Protein AF-A0AAW5RWH5-F1 (afdb_monomer_lite)

Radius of gyration: 24.74 Å; chains: 1; bounding box: 59×47×68 Å

pLDDT: mean 89.63, std 10.06, range [48.06, 98.69]

Structure (mmCIF, N/CA/C/O backbone):
data_AF-A0AAW5RWH5-F1
#
_entry.id   AF-A0AAW5RWH5-F1
#
loop_
_atom_site.group_PDB
_atom_site.id
_atom_site.type_symbol
_atom_site.label_atom_id
_atom_site.label_alt_id
_atom_site.label_comp_id
_atom_site.label_asym_id
_atom_site.label_entity_id
_atom_site.label_seq_id
_atom_site.pdbx_PDB_ins_code
_atom_site.Cartn_x
_atom_site.Cartn_y
_atom_site.Cartn_z
_atom_site.occupancy
_atom_site.B_iso_or_equiv
_atom_site.auth_seq_id
_atom_site.auth_comp_id
_atom_site.auth_asym_id
_atom_site.auth_atom_id
_atom_site.pdbx_PDB_model_num
ATOM 1 N N . MET A 1 1 ? 1.159 -19.286 23.595 1.00 77.69 1 MET A N 1
ATOM 2 C CA . MET A 1 1 ? 1.591 -18.209 24.521 1.00 77.69 1 MET A CA 1
ATOM 3 C C . MET A 1 1 ? 0.416 -17.348 24.993 1.00 77.69 1 MET A C 1
ATOM 5 O O . MET A 1 1 ? 0.246 -17.215 26.199 1.00 77.69 1 MET A O 1
ATOM 9 N N . ALA A 1 2 ? -0.423 -16.814 24.092 1.00 84.62 2 ALA A N 1
ATOM 10 C CA . ALA A 1 2 ? -1.582 -15.985 24.461 1.00 84.62 2 ALA A CA 1
ATOM 11 C C . ALA A 1 2 ? -2.604 -16.700 25.373 1.00 84.62 2 ALA A C 1
ATOM 13 O O . ALA A 1 2 ? -3.015 -16.131 26.377 1.00 84.62 2 ALA A O 1
ATOM 14 N N . GLU A 1 3 ? -2.936 -17.969 25.114 1.00 88.44 3 GLU A N 1
ATOM 15 C CA . GLU A 1 3 ? -3.856 -18.744 25.971 1.00 88.44 3 GLU A CA 1
ATOM 16 C C . GLU A 1 3 ? -3.362 -18.855 27.427 1.00 88.44 3 GLU A C 1
ATOM 18 O O . GLU A 1 3 ? -4.114 -18.626 28.371 1.00 88.44 3 GLU A O 1
ATOM 23 N N . GLN A 1 4 ? -2.072 -19.145 27.626 1.00 90.19 4 GLN A N 1
ATOM 24 C CA . GLN A 1 4 ? -1.473 -19.227 28.964 1.00 90.19 4 GLN A CA 1
ATOM 25 C C . GLN A 1 4 ? -1.490 -17.871 29.681 1.00 90.19 4 GLN A C 1
ATOM 27 O O . GLN A 1 4 ? -1.741 -17.812 30.885 1.00 90.19 4 GLN A O 1
ATOM 32 N N . LEU A 1 5 ? -1.250 -16.778 28.947 1.00 91.69 5 LEU A N 1
ATOM 33 C CA . LEU A 1 5 ? -1.375 -15.419 29.474 1.00 91.69 5 LEU A CA 1
ATOM 34 C C . LEU A 1 5 ? -2.810 -15.141 29.945 1.00 91.69 5 LEU A C 1
ATOM 36 O O . LEU A 1 5 ? -2.995 -14.608 31.039 1.00 91.69 5 LEU A O 1
ATOM 40 N N . LEU A 1 6 ? -3.809 -15.530 29.149 1.00 91.56 6 LEU A N 1
ATOM 41 C CA . LEU A 1 6 ? -5.224 -15.351 29.473 1.00 91.56 6 LEU A CA 1
ATOM 42 C C . LEU A 1 6 ? -5.631 -16.130 30.719 1.00 91.56 6 LEU A C 1
ATOM 44 O O . LEU A 1 6 ? -6.196 -15.538 31.632 1.00 91.56 6 LEU A O 1
ATOM 48 N N . LEU A 1 7 ? -5.275 -17.412 30.808 1.00 91.38 7 LEU A N 1
ATOM 49 C CA . LEU A 1 7 ? -5.567 -18.238 31.984 1.00 91.38 7 LEU A CA 1
ATOM 50 C C . LEU A 1 7 ? -4.894 -17.708 33.258 1.00 91.38 7 LEU A C 1
ATOM 52 O O . LEU A 1 7 ? -5.426 -17.878 34.352 1.00 91.38 7 LEU A O 1
ATOM 56 N N . ARG A 1 8 ? -3.738 -17.044 33.129 1.00 91.88 8 ARG A N 1
ATOM 57 C CA . ARG A 1 8 ? -3.046 -16.415 34.259 1.00 91.88 8 ARG A CA 1
ATOM 58 C C . ARG A 1 8 ? -3.693 -15.095 34.691 1.00 91.88 8 ARG A C 1
ATOM 60 O O . ARG A 1 8 ? -3.749 -14.834 35.888 1.00 91.88 8 ARG A O 1
ATOM 67 N N . ARG A 1 9 ? -4.123 -14.244 33.749 1.00 91.56 9 ARG A N 1
ATOM 68 C CA . ARG A 1 9 ? -4.693 -12.912 34.052 1.00 91.56 9 ARG A CA 1
ATOM 69 C C . ARG A 1 9 ? -6.194 -12.965 34.367 1.00 91.56 9 ARG A C 1
ATOM 71 O O . ARG A 1 9 ? -6.659 -12.154 35.158 1.00 91.56 9 ARG A O 1
ATOM 78 N N . PHE A 1 10 ? -6.921 -13.928 33.798 1.00 90.31 10 PHE A N 1
ATOM 79 C CA . PHE A 1 10 ? -8.363 -14.131 33.975 1.00 90.31 10 PHE A CA 1
ATOM 80 C C . PHE A 1 10 ? -8.660 -15.590 34.368 1.00 90.31 10 PHE A C 1
ATOM 82 O O . PHE A 1 10 ? -9.118 -16.371 33.534 1.00 90.31 10 PHE A O 1
ATOM 89 N N . PRO A 1 11 ? -8.417 -15.990 35.632 1.00 87.75 11 PRO A N 1
ATOM 90 C CA . PRO A 1 11 ? -8.556 -17.386 36.061 1.00 87.75 11 PRO A CA 1
ATOM 91 C C . PRO A 1 11 ? -9.960 -17.971 35.844 1.00 87.75 11 PRO A C 1
ATOM 93 O O . PRO A 1 11 ? -10.096 -19.161 35.567 1.00 87.75 11 PRO A O 1
ATOM 96 N N . ASN A 1 12 ? -10.995 -17.125 35.906 1.00 88.81 12 ASN A N 1
ATOM 97 C CA . ASN A 1 12 ? -12.398 -17.536 35.797 1.00 88.81 12 ASN A CA 1
ATOM 98 C C . ASN A 1 12 ? -12.906 -17.606 34.343 1.00 88.81 12 ASN A C 1
ATOM 100 O O . ASN A 1 12 ? -14.040 -18.014 34.121 1.00 88.81 12 ASN A O 1
ATOM 104 N N . ILE A 1 13 ? -12.093 -17.243 33.339 1.00 88.69 13 ILE A N 1
ATOM 105 C CA . ILE A 1 13 ? -12.544 -17.185 31.935 1.00 88.69 13 ILE A CA 1
ATOM 106 C C . ILE A 1 13 ? -12.810 -18.574 31.334 1.00 88.69 13 ILE A C 1
ATOM 108 O O . ILE A 1 13 ? -13.548 -18.701 30.362 1.00 88.69 13 ILE A O 1
ATOM 112 N N . GLY A 1 14 ? -12.215 -19.624 31.907 1.00 89.50 14 GLY A N 1
ATOM 113 C CA . GLY A 1 14 ? -12.299 -20.992 31.403 1.00 89.50 14 GLY A CA 1
ATOM 114 C C . GLY A 1 14 ? -11.409 -21.254 30.178 1.00 89.50 14 GLY A C 1
ATOM 115 O O . GLY A 1 14 ? -11.131 -20.378 29.359 1.00 89.50 14 GLY A O 1
ATOM 116 N N . ARG A 1 15 ? -10.950 -22.506 30.026 1.00 89.81 15 ARG A N 1
ATOM 117 C CA . ARG A 1 15 ? -10.017 -22.897 28.946 1.00 89.81 15 ARG A CA 1
ATOM 118 C C . ARG A 1 15 ? -10.601 -22.735 27.546 1.00 89.81 15 ARG A C 1
ATOM 120 O O . ARG A 1 15 ? -9.894 -22.301 26.647 1.00 89.81 15 ARG A O 1
ATOM 127 N N . SER A 1 16 ? -11.878 -23.067 27.362 1.00 89.06 16 SER A N 1
ATOM 128 C CA . SER A 1 16 ? -12.525 -22.980 26.048 1.00 89.06 16 SER A CA 1
ATOM 129 C C . SER A 1 16 ? -12.552 -21.539 25.524 1.00 89.06 16 SER A C 1
ATOM 131 O O . SER A 1 16 ? -12.146 -21.302 24.389 1.00 89.06 16 SER A O 1
ATOM 133 N N . ASN A 1 17 ? -12.909 -20.570 26.372 1.00 90.75 17 ASN A N 1
ATOM 134 C CA . ASN A 1 17 ? -12.876 -19.153 26.008 1.00 90.75 17 ASN A CA 1
ATOM 135 C C . ASN A 1 17 ? -11.445 -18.647 25.810 1.00 90.75 17 ASN A C 1
ATOM 137 O O . ASN A 1 17 ? -11.181 -17.960 24.829 1.00 90.75 17 ASN A O 1
ATOM 141 N N . ALA A 1 18 ? -10.509 -19.006 26.700 1.00 90.38 18 ALA A N 1
ATOM 142 C CA . ALA A 1 18 ? -9.108 -18.603 26.562 1.00 90.38 18 ALA A CA 1
ATOM 143 C C . ALA A 1 18 ? -8.511 -19.063 25.223 1.00 90.38 18 ALA A C 1
ATOM 145 O O . ALA A 1 18 ? -7.826 -18.291 24.552 1.00 90.38 18 ALA A O 1
ATOM 146 N N . ARG A 1 19 ? -8.813 -20.298 24.810 1.00 90.12 19 ARG A N 1
ATOM 147 C CA . ARG A 1 19 ? -8.398 -20.841 23.518 1.00 90.12 19 ARG A CA 1
ATOM 148 C C . ARG A 1 19 ? -9.059 -20.104 22.355 1.00 90.12 19 ARG A C 1
ATOM 150 O O . ARG A 1 19 ? -8.347 -19.636 21.475 1.00 90.12 19 ARG A O 1
ATOM 157 N N . ARG A 1 20 ? -10.385 -19.922 22.388 1.00 91.31 20 ARG A N 1
ATOM 158 C CA . ARG A 1 20 ? -11.121 -19.221 21.322 1.00 91.31 20 ARG A CA 1
ATOM 159 C C . ARG A 1 20 ? -10.630 -17.784 21.121 1.00 91.31 20 ARG A C 1
ATOM 161 O O . ARG A 1 20 ? -10.468 -17.349 19.985 1.00 91.31 20 ARG A O 1
ATOM 168 N N . ILE A 1 21 ? -10.350 -17.066 22.212 1.00 89.62 21 ILE A N 1
ATOM 169 C CA . ILE A 1 21 ? -9.775 -15.714 22.171 1.00 89.62 21 ILE A CA 1
ATOM 170 C C . ILE A 1 21 ? -8.360 -15.741 21.587 1.00 89.62 21 ILE A C 1
ATOM 172 O O . ILE A 1 21 ? -8.032 -14.895 20.762 1.00 89.62 21 ILE A O 1
ATOM 176 N N . ALA A 1 22 ? -7.512 -16.681 22.015 1.00 89.38 22 ALA A N 1
ATOM 177 C CA . ALA A 1 22 ? -6.137 -16.776 21.529 1.00 89.38 22 ALA A CA 1
ATOM 178 C C . ALA A 1 22 ? -6.065 -17.115 20.030 1.00 89.38 22 ALA A C 1
ATOM 180 O O . ALA A 1 22 ? -5.199 -16.575 19.343 1.00 89.38 22 ALA A O 1
ATOM 181 N N . GLU A 1 23 ? -6.971 -17.973 19.549 1.00 88.56 23 GLU A N 1
ATOM 182 C CA . GLU A 1 23 ? -7.155 -18.300 18.130 1.00 88.56 23 GLU A CA 1
ATOM 183 C C . GLU A 1 23 ? -7.612 -17.065 17.342 1.00 88.56 23 GLU A C 1
ATOM 185 O O . GLU A 1 23 ? -6.972 -16.704 16.362 1.00 88.56 23 GLU A O 1
ATOM 190 N N . PHE A 1 24 ? -8.646 -16.354 17.811 1.00 86.88 24 PHE A N 1
ATOM 191 C CA . PHE A 1 24 ? -9.117 -15.118 17.169 1.00 86.88 24 PHE A CA 1
ATOM 192 C C . PHE A 1 24 ? -8.041 -14.024 17.116 1.00 86.88 24 PHE A C 1
ATOM 194 O O . PHE A 1 24 ? -7.900 -13.307 16.129 1.00 86.88 24 PHE A O 1
ATOM 201 N N . ALA A 1 25 ? -7.285 -13.867 18.201 1.00 85.31 25 ALA A N 1
ATOM 202 C CA . ALA A 1 25 ? -6.247 -12.855 18.303 1.00 85.31 25 ALA A CA 1
ATOM 203 C C . ALA A 1 25 ? -4.981 -13.204 17.505 1.00 85.31 25 ALA A C 1
ATOM 205 O O . ALA A 1 25 ? -4.065 -12.382 17.488 1.00 85.31 25 ALA A O 1
ATOM 206 N N . ASP A 1 26 ? -4.898 -14.411 16.934 1.00 83.50 26 ASP A N 1
ATOM 207 C CA . ASP A 1 26 ? -3.713 -14.969 16.275 1.00 83.50 26 ASP A CA 1
ATOM 208 C C . ASP A 1 26 ? -2.430 -14.743 17.098 1.00 83.50 26 ASP A C 1
ATOM 210 O O . ASP A 1 26 ? -1.420 -14.187 16.667 1.00 83.50 26 ASP A O 1
ATOM 214 N N . GLY A 1 27 ? -2.517 -15.049 18.397 1.00 76.31 27 GLY A N 1
ATOM 215 C CA . GLY A 1 27 ? -1.414 -14.851 19.340 1.00 76.31 27 GLY A CA 1
ATOM 216 C C . GLY A 1 27 ? -1.149 -13.400 19.777 1.00 76.31 27 GLY A C 1
ATOM 217 O O . GLY A 1 27 ? -0.286 -13.181 20.633 1.00 76.31 27 GLY A O 1
ATOM 218 N N . ASN A 1 28 ? -1.896 -12.405 19.287 1.00 85.62 28 ASN A N 1
ATOM 219 C CA . ASN A 1 28 ? -1.742 -11.013 19.701 1.00 85.62 28 ASN A CA 1
ATOM 220 C C . ASN A 1 28 ? -2.218 -10.792 21.145 1.00 85.62 28 ASN A C 1
ATOM 222 O O . ASN A 1 28 ? -3.414 -10.812 21.454 1.00 85.62 28 ASN A O 1
ATOM 226 N N . ALA A 1 29 ? -1.270 -10.506 22.039 1.00 86.75 29 ALA A N 1
ATOM 227 C CA . ALA A 1 29 ? -1.563 -10.297 23.452 1.00 86.75 29 ALA A CA 1
ATOM 228 C C . ALA A 1 29 ? -2.521 -9.118 23.701 1.00 86.75 29 ALA A C 1
ATOM 230 O O . ALA A 1 29 ? -3.393 -9.236 24.551 1.00 86.75 29 ALA A O 1
ATOM 231 N N . ARG A 1 30 ? -2.421 -8.001 22.963 1.00 83.44 30 ARG A N 1
ATOM 232 C CA . ARG A 1 30 ? -3.303 -6.838 23.193 1.00 83.44 30 ARG A CA 1
ATOM 233 C C . ARG A 1 30 ? -4.755 -7.152 22.851 1.00 83.44 30 ARG A C 1
ATOM 235 O O . ARG A 1 30 ? -5.629 -6.852 23.656 1.00 83.44 30 ARG A O 1
ATOM 242 N N . VAL A 1 31 ? -4.998 -7.800 21.710 1.00 85.56 31 VAL A N 1
ATOM 243 C CA . VAL A 1 31 ? -6.353 -8.224 21.303 1.00 85.56 31 VAL A CA 1
ATOM 244 C C . VAL A 1 31 ? -6.909 -9.239 22.286 1.00 85.56 31 VAL A C 1
ATOM 246 O O . VAL A 1 31 ? -8.038 -9.095 22.748 1.00 85.56 31 VAL A O 1
ATOM 249 N N . SER A 1 32 ? -6.081 -10.219 22.660 1.00 88.50 32 SER A N 1
ATOM 250 C CA . SER A 1 32 ? -6.463 -11.254 23.618 1.00 88.50 32 SER A CA 1
ATOM 251 C C . SER A 1 32 ? -6.944 -10.638 24.933 1.00 88.50 32 SER A C 1
ATOM 253 O O . SER A 1 32 ? -8.023 -10.961 25.423 1.00 88.50 32 SER A O 1
ATOM 255 N N . LEU A 1 33 ? -6.158 -9.712 25.486 1.00 87.38 33 LEU A N 1
ATOM 256 C CA . LEU A 1 33 ? -6.476 -9.023 26.732 1.00 87.38 33 LEU A CA 1
ATOM 257 C C . LEU A 1 33 ? -7.716 -8.129 26.600 1.00 87.38 33 LEU A C 1
ATOM 259 O O . LEU A 1 33 ? -8.555 -8.140 27.495 1.00 87.38 33 LEU A O 1
ATOM 263 N N . ALA A 1 34 ? -7.861 -7.406 25.485 1.00 85.50 34 ALA A N 1
ATOM 264 C CA . ALA A 1 34 ? -9.019 -6.552 25.243 1.00 85.50 34 ALA A CA 1
ATOM 265 C C . ALA A 1 34 ? -10.331 -7.356 25.231 1.00 85.50 34 ALA A C 1
ATOM 267 O O . ALA A 1 34 ? -11.299 -6.961 25.878 1.00 85.50 34 ALA A O 1
ATOM 268 N N . ILE A 1 35 ? -10.376 -8.506 24.556 1.00 87.69 35 ILE A N 1
ATOM 269 C CA . ILE A 1 35 ? -11.587 -9.342 24.551 1.00 87.69 35 ILE A CA 1
ATOM 270 C C . ILE A 1 35 ? -11.828 -9.944 25.935 1.00 87.69 35 ILE A C 1
ATOM 272 O O . ILE A 1 35 ? -12.943 -9.873 26.447 1.00 87.69 35 ILE A O 1
ATOM 276 N N . ALA A 1 36 ? -10.784 -10.478 26.571 1.00 87.88 36 ALA A N 1
ATOM 277 C CA . ALA A 1 36 ? -10.895 -11.156 27.859 1.00 87.88 36 ALA A CA 1
ATOM 278 C C . ALA A 1 36 ? -11.449 -10.269 28.989 1.00 87.88 36 ALA A C 1
ATOM 280 O O . ALA A 1 36 ? -12.252 -10.742 29.786 1.00 87.88 36 ALA A O 1
ATOM 281 N N . GLU A 1 37 ? -11.094 -8.979 29.034 1.00 86.38 37 GLU A N 1
ATOM 282 C CA . GLU A 1 37 ? -11.604 -8.024 30.042 1.00 86.38 37 GLU A CA 1
ATOM 283 C C . GLU A 1 37 ? -13.124 -7.799 29.972 1.00 86.38 37 GLU A C 1
ATOM 285 O O . GLU A 1 37 ? -13.734 -7.277 30.912 1.00 86.38 37 GLU A O 1
ATOM 290 N N . ARG A 1 38 ? -13.745 -8.192 28.859 1.00 83.25 38 ARG A N 1
ATOM 291 C CA . ARG A 1 38 ? -15.169 -7.996 28.586 1.00 83.25 38 ARG A CA 1
ATOM 292 C C . ARG A 1 38 ? -15.981 -9.285 28.656 1.00 83.25 38 ARG A C 1
ATOM 294 O O . ARG A 1 38 ? -17.183 -9.220 28.435 1.00 83.25 38 ARG A O 1
ATOM 301 N N . VAL A 1 39 ? -15.351 -10.420 28.953 1.00 84.88 39 VAL A N 1
ATOM 302 C CA . VAL A 1 39 ? -16.059 -11.691 29.142 1.00 84.88 39 VAL A CA 1
ATOM 303 C C . VAL A 1 39 ? -16.714 -11.700 30.510 1.00 84.88 39 VAL A C 1
ATOM 305 O O . VAL A 1 39 ? -16.055 -11.417 31.515 1.00 84.88 39 VAL A O 1
ATOM 308 N N . GLU A 1 40 ? -18.006 -12.006 30.552 1.00 80.94 40 GLU A N 1
ATOM 309 C CA . GLU A 1 40 ? -18.724 -12.153 31.815 1.00 80.94 40 GLU A CA 1
ATOM 310 C C . GLU A 1 40 ? -18.457 -13.515 32.462 1.00 80.94 40 GLU A C 1
ATOM 312 O O . GLU A 1 40 ? -18.123 -14.506 31.808 1.00 80.94 40 GLU A O 1
ATOM 317 N N . GLU A 1 41 ? -18.589 -13.576 33.785 1.00 77.31 41 GLU A N 1
ATOM 318 C CA . GLU A 1 41 ? -18.430 -14.835 34.503 1.00 77.31 41 GLU A CA 1
ATOM 319 C C . GLU A 1 41 ? -19.540 -15.814 34.092 1.00 77.31 41 GLU A C 1
ATOM 321 O O . GLU A 1 41 ? -20.725 -15.511 34.198 1.00 77.31 41 GLU A O 1
ATOM 326 N N . GLY A 1 42 ? -19.150 -16.989 33.589 1.00 74.88 42 GLY A N 1
ATOM 327 C CA . GLY A 1 42 ? -20.081 -17.995 33.064 1.00 74.88 42 GLY A CA 1
ATOM 328 C C . GLY A 1 42 ? -20.481 -17.808 31.596 1.00 74.88 42 GLY A C 1
ATOM 329 O O . GLY A 1 42 ? -21.164 -18.669 31.041 1.00 74.88 42 GLY A O 1
ATOM 330 N N . GLU A 1 43 ? -20.029 -16.743 30.936 1.00 83.38 43 GLU A N 1
ATOM 331 C CA . GLU A 1 43 ? -20.287 -16.519 29.517 1.00 83.38 43 GLU A CA 1
ATOM 332 C C . GLU A 1 43 ? -19.466 -17.464 28.628 1.00 83.38 43 GLU A C 1
ATOM 334 O O . GLU A 1 43 ? -18.268 -17.663 28.838 1.00 83.38 43 GLU A O 1
ATOM 339 N N . SER A 1 44 ? -20.091 -18.033 27.593 1.00 86.06 44 SER A N 1
ATOM 340 C CA . SER A 1 44 ? -19.403 -18.870 26.605 1.00 86.06 44 SER A CA 1
ATOM 341 C C . SER A 1 44 ? -19.142 -18.098 25.315 1.00 86.06 44 SER A C 1
ATOM 343 O O . SER A 1 44 ? -20.072 -17.665 24.640 1.00 86.06 44 SER A O 1
ATOM 345 N N . LEU A 1 45 ? -17.870 -17.975 24.937 1.00 85.69 45 LEU A N 1
ATOM 346 C CA . LEU A 1 45 ? -17.440 -17.398 23.662 1.00 85.69 45 LEU A CA 1
ATOM 347 C C . LEU A 1 45 ? -17.198 -18.450 22.576 1.00 85.69 45 LEU A C 1
ATOM 349 O O . LEU A 1 45 ? -16.955 -18.097 21.425 1.00 85.69 45 LEU A O 1
ATOM 353 N N . ALA A 1 46 ? -17.233 -19.738 22.925 1.00 81.19 46 ALA A N 1
ATOM 354 C CA . ALA A 1 46 ? -16.817 -20.827 22.043 1.00 81.19 46 ALA A CA 1
ATOM 355 C C . ALA A 1 46 ? -17.605 -20.884 20.721 1.00 81.19 46 ALA A C 1
ATOM 357 O O . ALA A 1 46 ? -17.071 -21.340 19.715 1.00 81.19 46 ALA A O 1
ATOM 358 N N . GLN A 1 47 ? -18.856 -20.413 20.727 1.00 83.62 47 GLN A N 1
ATOM 359 C CA . GLN A 1 47 ? -19.742 -20.406 19.560 1.00 83.62 47 GLN A CA 1
ATOM 360 C C . GLN A 1 47 ? -19.786 -19.064 18.818 1.00 83.62 47 GLN A C 1
ATOM 362 O O . GLN A 1 47 ? -20.429 -18.974 17.774 1.00 83.62 47 GLN A O 1
ATOM 367 N N . LEU A 1 48 ? -19.127 -18.020 19.330 1.00 86.06 48 LEU A N 1
ATOM 368 C CA . LEU A 1 48 ? -19.119 -16.724 18.660 1.00 86.06 48 LEU A CA 1
ATOM 369 C C . LEU A 1 48 ? -18.258 -16.778 17.400 1.00 86.06 48 LEU A C 1
ATOM 371 O O . LEU A 1 48 ? -17.161 -17.344 17.394 1.00 86.06 48 LEU A O 1
ATOM 375 N N . SER A 1 49 ? -18.746 -16.141 16.341 1.00 87.94 49 SER A N 1
ATOM 376 C CA . SER A 1 49 ? -17.978 -15.879 15.124 1.00 87.94 49 SER A CA 1
ATOM 377 C C . SER A 1 49 ? -16.875 -14.840 15.362 1.00 87.94 49 SER A C 1
ATOM 379 O O . SER A 1 49 ? -16.923 -14.060 16.315 1.00 87.94 49 SER A O 1
ATOM 381 N N . ASP A 1 50 ? -15.897 -14.774 14.457 1.00 86.56 50 ASP A N 1
ATOM 382 C CA . ASP A 1 50 ? -14.847 -13.741 14.487 1.00 86.56 50 ASP A CA 1
ATOM 383 C C . ASP A 1 50 ? -15.405 -12.322 14.291 1.00 86.56 50 ASP A C 1
ATOM 385 O O . ASP A 1 50 ? -14.764 -11.334 14.645 1.00 86.56 50 ASP A O 1
ATOM 389 N N . VAL A 1 51 ? -16.603 -12.187 13.718 1.00 87.19 51 VAL A N 1
ATOM 390 C CA . VAL A 1 51 ? -17.306 -10.901 13.641 1.00 87.19 51 VAL A CA 1
ATOM 391 C C . VAL A 1 51 ? -17.821 -10.508 15.019 1.00 87.19 51 VAL A C 1
ATOM 393 O O . VAL A 1 51 ? -17.470 -9.444 15.511 1.00 87.19 51 VAL A O 1
ATOM 396 N N . GLN A 1 52 ? -18.530 -11.410 15.694 1.00 86.62 52 GLN A N 1
ATOM 397 C CA . GLN A 1 52 ? -19.054 -11.152 17.037 1.00 86.62 52 GLN A CA 1
ATOM 398 C C . GLN A 1 52 ? -17.936 -10.910 18.064 1.00 86.62 52 GLN A C 1
ATOM 400 O O . GLN A 1 52 ? -18.041 -10.019 18.900 1.00 86.62 52 GLN A O 1
ATOM 405 N N . LEU A 1 53 ? -16.828 -11.658 17.989 1.00 86.94 53 LEU A N 1
ATOM 406 C CA . LEU A 1 53 ? -15.659 -11.427 18.850 1.00 86.94 53 LEU A CA 1
ATOM 407 C C . LEU A 1 53 ? -14.973 -10.086 18.577 1.00 86.94 53 LEU A C 1
ATOM 409 O O . LEU A 1 53 ? -14.406 -9.487 19.491 1.00 86.94 53 LEU A O 1
ATOM 413 N N . PHE A 1 54 ? -15.014 -9.614 17.334 1.00 89.06 54 PHE A N 1
ATOM 414 C CA . PHE A 1 54 ? -14.499 -8.302 16.979 1.00 89.06 54 PHE A CA 1
ATOM 415 C C . PHE A 1 54 ? -15.404 -7.184 17.503 1.00 89.06 54 PHE A C 1
ATOM 417 O O . PHE A 1 54 ? -14.902 -6.235 18.100 1.00 89.06 54 PHE A O 1
ATOM 424 N N . ASP A 1 55 ? -16.721 -7.314 17.359 1.00 88.12 55 ASP A N 1
ATOM 425 C CA . ASP A 1 55 ? -17.693 -6.300 17.792 1.00 88.12 55 ASP A CA 1
ATOM 426 C C . ASP A 1 55 ? -17.649 -6.070 19.312 1.00 88.12 55 ASP A C 1
ATOM 428 O O . ASP A 1 55 ? -17.668 -4.925 19.780 1.00 88.12 55 ASP A O 1
ATOM 432 N N . ARG A 1 56 ? -17.388 -7.134 20.081 1.00 86.12 56 ARG A N 1
ATOM 433 C CA . ARG A 1 56 ? -17.113 -7.078 21.528 1.00 86.12 56 ARG A CA 1
ATOM 434 C C . ARG A 1 56 ? -16.043 -6.066 21.919 1.00 86.12 56 ARG A C 1
ATOM 436 O O . ARG A 1 56 ? -16.071 -5.532 23.025 1.00 86.12 56 ARG A O 1
ATOM 443 N N . LEU A 1 57 ? -15.075 -5.776 21.050 1.00 87.81 57 LEU A N 1
ATOM 444 C CA . LEU A 1 57 ? -14.040 -4.782 21.335 1.00 87.81 57 LEU A CA 1
ATOM 445 C C . LEU A 1 57 ? -14.625 -3.381 21.564 1.00 87.81 57 LEU A C 1
ATOM 447 O O . LEU A 1 57 ? -14.025 -2.591 22.308 1.00 87.81 57 LEU A O 1
ATOM 451 N N . PHE A 1 58 ? -15.796 -3.094 20.995 1.00 88.62 58 PHE A N 1
ATOM 452 C CA . PHE A 1 58 ? -16.451 -1.785 20.982 1.00 88.62 58 PHE A CA 1
ATOM 453 C C . PHE A 1 58 ? -17.715 -1.742 21.845 1.00 88.62 58 PHE A C 1
ATOM 455 O O . PHE A 1 58 ? -18.018 -0.698 22.415 1.00 88.62 58 PHE A O 1
ATOM 462 N N . GLU A 1 59 ? -18.350 -2.883 22.089 1.00 82.62 59 GLU A N 1
ATOM 463 C CA . GLU A 1 59 ? -19.532 -2.983 22.949 1.00 82.62 59 GLU A CA 1
ATOM 464 C C . GLU A 1 59 ? -19.253 -2.578 24.414 1.00 82.62 59 GLU A C 1
ATOM 466 O O . GLU A 1 59 ? -18.119 -2.625 24.914 1.00 82.62 59 GLU A O 1
ATOM 471 N N . GLN A 1 60 ? -20.299 -2.118 25.106 1.00 70.06 60 GLN A N 1
ATOM 472 C CA . GLN A 1 60 ? -20.329 -1.926 26.559 1.00 70.06 60 GLN A CA 1
ATOM 473 C C . GLN A 1 60 ? -21.271 -2.950 27.192 1.00 70.06 60 GLN A C 1
ATOM 475 O O . GLN A 1 60 ? -22.231 -3.380 26.568 1.00 70.06 60 GLN A O 1
ATOM 480 N N . ARG A 1 61 ? -21.036 -3.268 28.470 1.00 59.78 61 ARG A N 1
ATOM 481 C CA . ARG A 1 61 ? -21.811 -4.266 29.221 1.00 59.78 61 ARG A CA 1
ATOM 482 C C . ARG A 1 61 ? -23.329 -4.007 29.273 1.00 59.78 61 ARG A C 1
ATOM 484 O O . ARG A 1 61 ? -24.048 -4.983 29.366 1.00 59.78 61 ARG A O 1
ATOM 491 N N . ASN A 1 62 ? -23.820 -2.752 29.268 1.00 52.25 62 ASN A N 1
ATOM 492 C CA . ASN A 1 62 ? -25.251 -2.445 29.521 1.00 52.25 62 ASN A CA 1
ATOM 493 C C . ASN A 1 62 ? -25.779 -1.066 29.024 1.00 52.25 62 ASN A C 1
ATOM 495 O O . ASN A 1 62 ? -26.831 -0.628 29.481 1.00 52.25 62 ASN A O 1
ATOM 499 N N . ASN A 1 63 ? -25.084 -0.339 28.139 1.00 52.56 63 ASN A N 1
ATOM 500 C CA . ASN A 1 63 ? -25.477 1.030 27.734 1.00 52.56 63 ASN A CA 1
ATOM 501 C C . ASN A 1 63 ? -25.792 1.136 26.232 1.00 52.56 63 ASN A C 1
ATOM 503 O O . ASN A 1 63 ? -25.254 0.336 25.467 1.00 52.56 63 ASN A O 1
ATOM 507 N N . PRO A 1 64 ? -26.620 2.116 25.804 1.00 53.56 64 PRO A N 1
ATOM 508 C CA . PRO A 1 64 ? -26.902 2.347 24.390 1.00 53.56 64 PRO A CA 1
ATOM 509 C C . PRO A 1 64 ? -25.610 2.606 23.610 1.00 53.56 64 PRO A C 1
ATOM 511 O O . PRO A 1 64 ? -24.663 3.185 24.149 1.00 53.56 64 PRO A O 1
ATOM 514 N N . ASP A 1 65 ? -25.605 2.158 22.354 1.00 63.53 65 ASP A N 1
ATOM 515 C CA . ASP A 1 65 ? -24.480 2.272 21.430 1.00 63.53 65 ASP A CA 1
ATOM 516 C C . ASP A 1 65 ? -23.991 3.727 21.358 1.00 63.53 65 ASP A C 1
ATOM 518 O O . ASP A 1 65 ? -24.729 4.639 20.980 1.00 63.53 65 ASP A O 1
ATOM 522 N N . ASP A 1 66 ? -22.755 3.961 21.800 1.00 72.94 66 ASP A N 1
ATOM 523 C CA . ASP A 1 66 ? -22.118 5.278 21.807 1.00 72.94 66 ASP A CA 1
ATOM 524 C C . ASP A 1 66 ? -21.381 5.576 20.491 1.00 72.94 66 ASP A C 1
ATOM 526 O O . ASP A 1 66 ? -20.661 6.581 20.400 1.00 72.94 66 ASP A O 1
ATOM 530 N N . GLY A 1 67 ? -21.555 4.711 19.484 1.00 89.50 67 GLY A N 1
ATOM 531 C CA . GLY A 1 67 ? -20.910 4.811 18.183 1.00 89.50 67 GLY A CA 1
ATOM 532 C C . GLY A 1 67 ? -19.410 4.534 18.251 1.00 89.50 67 GLY A C 1
ATOM 533 O O . GLY A 1 67 ? -18.671 4.953 17.362 1.00 89.50 67 GLY A O 1
ATOM 534 N N . LEU A 1 68 ? -18.912 3.876 19.311 1.00 92.69 68 LEU A N 1
ATOM 535 C CA . LEU A 1 68 ? -17.471 3.690 19.523 1.00 92.69 68 LEU A CA 1
ATOM 536 C C . LEU A 1 68 ? -16.808 2.913 18.384 1.00 92.69 68 LEU A C 1
ATOM 538 O O . LEU A 1 68 ? -15.647 3.180 18.071 1.00 92.69 68 LEU A O 1
ATOM 542 N N . ARG A 1 69 ? -17.529 1.967 17.772 1.00 93.69 69 ARG A N 1
ATOM 543 C CA . ARG A 1 69 ? -17.043 1.233 16.602 1.00 93.69 69 ARG A CA 1
ATOM 544 C C . ARG A 1 69 ? -16.848 2.172 15.416 1.00 93.69 69 ARG A C 1
ATOM 546 O O . ARG A 1 69 ? -15.732 2.261 14.921 1.00 93.69 69 ARG A O 1
ATOM 553 N N . GLU A 1 70 ? -17.880 2.912 15.020 1.00 94.50 70 GLU A N 1
ATOM 554 C CA . GLU A 1 70 ? -17.798 3.861 13.902 1.00 94.50 70 GLU A CA 1
ATOM 555 C C . GLU A 1 70 ? -16.722 4.929 14.157 1.00 94.50 70 GLU A C 1
ATOM 557 O O . GLU A 1 70 ? -15.907 5.237 13.294 1.00 94.50 70 GLU A O 1
ATOM 562 N N . GLN A 1 71 ? -16.622 5.443 15.385 1.00 96.00 71 GLN A N 1
ATOM 563 C CA . GLN A 1 71 ? -15.547 6.363 15.769 1.00 96.00 71 GLN A CA 1
ATOM 564 C C . GLN A 1 71 ? -14.164 5.708 15.617 1.00 96.00 71 GLN A C 1
ATOM 566 O O . GLN A 1 71 ? -13.226 6.352 15.150 1.00 96.00 71 GLN A O 1
ATOM 571 N N . ALA A 1 72 ? -14.013 4.431 15.982 1.00 96.50 72 ALA A N 1
ATOM 572 C CA . ALA A 1 72 ? -12.771 3.688 15.785 1.00 96.50 72 ALA A CA 1
ATOM 573 C C . ALA A 1 72 ? -12.457 3.454 14.296 1.00 96.50 72 ALA A C 1
ATOM 575 O O . ALA A 1 72 ? -11.284 3.494 13.922 1.00 96.50 72 ALA A O 1
ATOM 576 N N . GLU A 1 73 ? -13.473 3.243 13.458 1.00 97.38 73 GLU A N 1
ATOM 577 C CA . GLU A 1 73 ? -13.368 3.153 11.995 1.00 97.38 73 GLU A CA 1
ATOM 578 C C . GLU A 1 73 ? -12.802 4.456 11.414 1.00 97.38 73 GLU A C 1
ATOM 580 O O . GLU A 1 73 ? -11.758 4.427 10.756 1.00 97.38 73 GLU A O 1
ATOM 585 N N . ILE A 1 74 ? -13.370 5.610 11.781 1.00 97.56 74 ILE A N 1
ATOM 586 C CA . ILE A 1 74 ? -12.872 6.934 11.368 1.00 97.56 74 ILE A CA 1
ATOM 587 C C . ILE A 1 74 ? -11.428 7.171 11.823 1.00 97.56 74 ILE A C 1
ATOM 589 O O . ILE A 1 74 ? -10.575 7.561 11.026 1.00 97.56 74 ILE A O 1
ATOM 593 N N . LEU A 1 75 ? -11.116 6.894 13.093 1.00 97.88 75 LEU A N 1
ATOM 594 C CA . LEU A 1 75 ? -9.758 7.040 13.631 1.00 97.88 75 LEU A CA 1
ATOM 595 C C . LEU A 1 75 ? -8.747 6.086 12.967 1.00 97.88 75 LEU A C 1
ATOM 597 O O . LEU A 1 75 ? -7.542 6.347 13.002 1.00 97.88 75 LEU A O 1
ATOM 601 N N . SER A 1 76 ? -9.219 4.983 12.377 1.00 98.19 76 SER A N 1
ATOM 602 C CA . SER A 1 76 ? -8.384 3.979 11.710 1.00 98.19 76 SER A CA 1
ATOM 603 C C . SER A 1 76 ? -8.106 4.284 10.243 1.00 98.19 76 SER A C 1
ATOM 605 O O . SER A 1 76 ? -7.159 3.708 9.707 1.00 98.19 76 SER A O 1
ATOM 607 N N . LEU A 1 77 ? -8.838 5.218 9.615 1.00 98.31 77 LEU A N 1
ATOM 608 C CA . LEU A 1 77 ? -8.560 5.683 8.245 1.00 98.31 77 LEU A CA 1
ATOM 609 C C . LEU A 1 77 ? -7.100 6.110 8.069 1.00 98.31 77 LEU A C 1
ATOM 611 O O . LEU A 1 77 ? -6.540 5.975 6.990 1.00 98.31 77 LEU A O 1
ATOM 615 N N . VAL A 1 78 ? -6.456 6.581 9.135 1.00 98.31 78 VAL A N 1
ATOM 616 C CA . VAL A 1 78 ? -5.052 6.988 9.136 1.00 98.31 78 VAL A CA 1
ATOM 617 C C . VAL A 1 78 ? -4.183 6.033 9.953 1.00 98.31 78 VAL A C 1
ATOM 619 O O . VAL A 1 78 ? -4.633 5.341 10.871 1.00 98.31 78 VAL A O 1
ATOM 622 N N . TYR A 1 79 ? -2.895 5.965 9.621 1.00 97.88 79 TYR A N 1
ATOM 623 C CA . TYR A 1 79 ? -1.941 5.128 10.349 1.00 97.88 79 TYR A CA 1
ATOM 624 C C . TYR A 1 79 ? -1.734 5.613 11.796 1.00 97.88 79 TYR A C 1
ATOM 626 O O . TYR A 1 79 ? -1.660 4.825 12.738 1.00 97.88 79 TYR A O 1
ATOM 634 N N . SER A 1 80 ? -1.663 6.929 11.977 1.00 97.19 80 SER A N 1
ATOM 635 C CA . SER A 1 80 ? -1.603 7.620 13.266 1.00 97.19 80 SER A CA 1
ATOM 636 C C . SER A 1 80 ? -2.155 9.045 13.176 1.00 97.19 80 SER A C 1
ATOM 638 O O . SER A 1 80 ? -2.174 9.636 12.097 1.00 97.19 80 SER A O 1
ATOM 640 N N . PHE A 1 81 ? -2.540 9.616 14.314 1.00 96.19 81 PHE A N 1
ATOM 641 C CA . PHE A 1 81 ? -3.061 10.980 14.412 1.00 96.19 81 PHE A CA 1
ATOM 642 C C . PHE A 1 81 ? -2.619 11.691 15.703 1.00 96.19 81 PHE A C 1
ATOM 644 O O . PHE A 1 81 ? -2.229 11.038 16.676 1.00 96.19 81 PHE A O 1
ATOM 651 N N . SER A 1 82 ? -2.644 13.024 15.715 1.00 94.62 82 SER A N 1
ATOM 652 C CA . SER A 1 82 ? -2.406 13.881 16.884 1.00 94.62 82 SER A CA 1
ATOM 653 C C . SER A 1 82 ? -3.710 14.121 17.638 1.00 94.62 82 SER A C 1
ATOM 655 O O . SER A 1 82 ? -4.756 14.341 17.033 1.00 94.62 82 SER A O 1
ATOM 657 N N . VAL A 1 83 ? -3.644 14.122 18.971 1.00 92.69 83 VAL A N 1
ATOM 658 C CA . VAL A 1 83 ? -4.722 14.662 19.825 1.00 92.69 83 VAL A CA 1
ATOM 659 C C . VAL A 1 83 ? -4.362 16.019 20.433 1.00 92.69 83 VAL A C 1
ATOM 661 O O . VAL A 1 83 ? -5.054 16.491 21.331 1.00 92.69 83 VAL A O 1
ATOM 664 N N . SER A 1 84 ? -3.243 16.615 20.008 1.00 85.31 84 SER A N 1
ATOM 665 C CA . SER A 1 84 ? -2.833 17.951 20.438 1.00 85.31 84 SER A CA 1
ATOM 666 C C . SER A 1 84 ? -3.501 19.016 19.576 1.00 85.31 84 SER A C 1
ATOM 668 O O . SER A 1 84 ? -3.565 18.883 18.359 1.00 85.31 84 SER A O 1
ATOM 670 N N . THR A 1 85 ? -3.928 20.106 20.207 1.00 73.88 85 THR A N 1
ATOM 671 C CA . THR A 1 85 ? -4.393 21.329 19.534 1.00 73.88 85 THR A CA 1
ATOM 672 C C . THR A 1 85 ? -3.273 22.358 19.347 1.00 73.88 85 THR A C 1
ATOM 674 O O . THR A 1 85 ? -3.517 23.429 18.808 1.00 73.88 85 THR A O 1
ATOM 677 N N . ALA A 1 86 ? -2.067 22.079 19.858 1.00 59.16 86 ALA A N 1
ATOM 678 C CA . ALA A 1 86 ? -0.993 23.061 20.034 1.00 59.16 86 ALA A CA 1
ATOM 679 C C . ALA A 1 86 ? 0.139 22.972 18.992 1.00 59.16 86 ALA A C 1
ATOM 681 O O . ALA A 1 86 ? 1.146 23.659 19.137 1.00 59.16 86 ALA A O 1
ATOM 682 N N . GLU A 1 87 ? 0.023 22.102 17.987 1.00 58.62 87 GLU A N 1
ATOM 683 C CA . GLU A 1 87 ? 1.040 21.960 16.936 1.00 58.62 87 GLU A CA 1
ATOM 684 C C . GLU A 1 87 ? 0.782 22.921 15.768 1.00 58.62 87 GLU A C 1
ATOM 686 O O . GLU A 1 87 ? -0.359 23.292 15.497 1.00 58.62 87 GLU A O 1
ATOM 691 N N . GLU A 1 88 ? 1.842 23.316 15.056 1.00 57.97 88 GLU A N 1
ATOM 692 C CA . GLU A 1 88 ? 1.721 24.038 13.786 1.00 57.97 88 GLU A CA 1
ATOM 693 C C . GLU A 1 88 ? 0.995 23.152 12.759 1.00 57.97 88 GLU A C 1
ATOM 695 O O . GLU A 1 88 ? 1.560 22.200 12.221 1.00 57.97 88 GLU A O 1
ATOM 700 N N . GLY A 1 89 ? -0.281 23.444 12.503 1.00 66.56 89 GLY A N 1
ATOM 701 C CA . GLY A 1 89 ? -1.114 22.686 11.572 1.00 66.56 89 GLY A CA 1
ATOM 702 C C . GLY A 1 89 ? -2.596 22.724 11.938 1.00 66.56 89 GLY A C 1
ATOM 703 O O . GLY A 1 89 ? -3.001 23.364 12.906 1.00 66.56 89 GLY A O 1
ATOM 704 N N . GLN A 1 90 ? -3.424 22.044 11.142 1.00 80.44 90 GLN A N 1
ATOM 705 C CA . GLN A 1 90 ? -4.824 21.815 11.504 1.00 80.44 90 GLN A CA 1
ATOM 706 C C . GLN A 1 90 ? -4.919 20.730 12.579 1.00 80.44 90 GLN A C 1
ATOM 708 O O . GLN A 1 90 ? -4.186 19.742 12.537 1.00 80.44 90 GLN A O 1
ATOM 713 N N . ASN A 1 91 ? -5.862 20.884 13.508 1.00 90.12 91 ASN A N 1
ATOM 714 C CA . ASN A 1 91 ? -6.192 19.845 14.474 1.00 90.12 91 ASN A CA 1
ATOM 715 C C . ASN A 1 91 ? -6.673 18.587 13.732 1.00 90.12 91 ASN A C 1
ATOM 717 O O . ASN A 1 91 ? -7.711 18.593 13.073 1.00 90.12 91 ASN A O 1
ATOM 721 N N . GLU A 1 92 ? -5.920 17.494 13.836 1.00 94.31 92 GLU A N 1
ATOM 722 C CA . GLU A 1 92 ? -6.200 16.276 13.071 1.00 94.31 92 GLU A CA 1
ATOM 723 C C . GLU A 1 92 ? -7.528 15.616 13.464 1.00 94.31 92 GLU A C 1
ATOM 725 O O . GLU A 1 92 ? -8.164 14.997 12.614 1.00 94.31 92 GLU A O 1
ATOM 730 N N . LEU A 1 93 ? -8.001 15.799 14.703 1.00 94.88 93 LEU A N 1
ATOM 731 C CA . LEU A 1 93 ? -9.335 15.341 15.096 1.00 94.88 93 LEU A CA 1
ATOM 732 C C . LEU A 1 93 ? -10.447 16.177 14.459 1.00 94.88 93 LEU A C 1
ATOM 734 O O . LEU A 1 93 ? -11.489 15.617 14.152 1.00 94.88 93 LEU A O 1
ATOM 738 N N . GLU A 1 94 ? -10.236 17.473 14.220 1.00 93.81 94 GLU A N 1
ATOM 739 C CA . GLU A 1 94 ? -11.191 18.317 13.477 1.00 93.81 94 GLU A CA 1
ATOM 740 C C . GLU A 1 94 ? -11.199 17.977 11.981 1.00 93.81 94 GLU A C 1
ATOM 742 O O . GLU A 1 94 ? -12.230 18.055 11.315 1.00 93.81 94 GLU A O 1
ATOM 747 N N . VAL A 1 95 ? -10.059 17.544 11.435 1.00 94.88 95 VAL A N 1
ATOM 748 C CA . VAL A 1 95 ? -10.018 17.025 10.064 1.00 94.88 95 VAL A CA 1
ATOM 749 C C . VAL A 1 95 ? -10.810 15.719 9.962 1.00 94.88 95 VAL A C 1
ATOM 751 O O . VAL A 1 95 ? -11.625 15.581 9.052 1.00 94.88 95 VAL A O 1
ATOM 754 N N . LEU A 1 96 ? -10.615 14.780 10.893 1.00 95.38 96 LEU A N 1
ATOM 755 C CA . LEU A 1 96 ? -11.346 13.506 10.920 1.00 95.38 96 LEU A CA 1
ATOM 756 C C . LEU A 1 96 ? -12.841 13.684 11.234 1.00 95.38 96 LEU A C 1
ATOM 758 O O . LEU A 1 96 ? -13.665 12.982 10.653 1.00 95.38 96 LEU A O 1
ATOM 762 N N . ASP A 1 97 ? -13.190 14.653 12.082 1.00 92.94 97 ASP A N 1
ATOM 763 C CA . ASP A 1 97 ? -14.568 15.090 12.343 1.00 92.94 97 ASP A CA 1
ATOM 764 C C . ASP A 1 97 ? -15.290 15.387 11.025 1.00 92.94 97 ASP A C 1
ATOM 766 O O . ASP A 1 97 ? -16.307 14.768 10.748 1.00 92.94 97 ASP A O 1
ATOM 770 N N . SER A 1 98 ? -14.679 16.167 10.123 1.00 91.12 98 SER A N 1
ATOM 771 C CA . SER A 1 98 ? -15.286 16.537 8.829 1.00 91.12 98 SER A CA 1
ATOM 772 C C . SER A 1 98 ? -15.602 15.370 7.872 1.00 91.12 98 SER A C 1
ATOM 774 O O . SER A 1 98 ? -16.312 15.550 6.878 1.00 91.12 98 SER A O 1
ATOM 776 N N . ILE A 1 99 ? -15.066 14.176 8.139 1.00 89.06 99 ILE A N 1
ATOM 777 C CA . ILE A 1 99 ? -15.367 12.948 7.387 1.00 89.06 99 ILE A CA 1
ATOM 778 C C . ILE A 1 99 ? -16.635 12.274 7.924 1.00 89.06 99 ILE A C 1
ATOM 780 O O . ILE A 1 99 ? -17.326 11.570 7.194 1.00 89.06 99 ILE A O 1
ATOM 784 N N . SER A 1 100 ? -16.949 12.496 9.195 1.00 81.62 100 SER A N 1
ATOM 785 C CA . SER A 1 100 ? -17.952 11.751 9.941 1.00 81.62 100 SER A CA 1
ATOM 786 C C . SER A 1 100 ? -19.044 12.658 10.512 1.00 81.62 100 SER A C 1
ATOM 788 O O . SER A 1 100 ? -18.978 13.878 10.433 1.00 81.62 100 SER A O 1
ATOM 790 N N . GLY A 1 101 ? -20.070 12.058 11.115 1.00 83.25 101 GLY A N 1
ATOM 791 C CA . GLY A 1 101 ? -21.032 12.795 11.941 1.00 83.25 101 GLY A CA 1
ATOM 792 C C . GLY A 1 101 ? -20.538 13.066 13.370 1.00 83.25 101 GLY A C 1
ATOM 793 O O . GLY A 1 101 ? -21.307 13.572 14.187 1.00 83.25 101 GLY A O 1
ATOM 794 N N . TYR A 1 102 ? -19.299 12.687 13.708 1.00 93.00 102 TYR A N 1
ATOM 795 C CA . TYR A 1 102 ? -18.760 12.757 15.065 1.00 93.00 102 TYR A CA 1
ATOM 796 C C . TYR A 1 102 ? -17.839 13.956 15.250 1.00 93.00 102 TYR A C 1
ATOM 798 O O . TYR A 1 102 ? -16.779 14.041 14.638 1.00 93.00 102 TYR A O 1
ATOM 806 N N . SER A 1 103 ? -18.188 14.807 16.214 1.00 94.25 103 SER A N 1
ATOM 807 C CA . SER A 1 103 ? -17.363 15.956 16.583 1.00 94.25 103 SER A CA 1
ATOM 808 C C . SER A 1 103 ? -15.957 15.549 17.046 1.00 94.25 103 SER A C 1
ATOM 810 O O . SER A 1 103 ? -15.773 14.498 17.671 1.00 94.25 103 SER A O 1
ATOM 812 N N . ALA A 1 104 ? -14.972 16.436 16.886 1.00 93.94 104 ALA A N 1
ATOM 813 C CA . ALA A 1 104 ? -13.610 16.235 17.396 1.00 93.94 104 ALA A CA 1
ATOM 814 C C . ALA A 1 104 ? -13.581 15.861 18.897 1.00 93.94 104 ALA A C 1
ATOM 816 O O . ALA A 1 104 ? -12.792 15.022 19.335 1.00 93.94 104 ALA A O 1
ATOM 817 N N . ASN A 1 105 ? -14.503 16.419 19.692 1.00 93.56 105 ASN A N 1
ATOM 818 C CA . ASN A 1 105 ? -14.674 16.080 21.107 1.00 93.56 105 ASN A CA 1
ATOM 819 C C . ASN A 1 105 ? -15.166 14.641 21.326 1.00 93.56 105 ASN A C 1
ATOM 821 O O . ASN A 1 105 ? -14.735 13.987 22.279 1.00 93.56 105 ASN A O 1
ATOM 825 N N . GLN A 1 106 ? -16.070 14.139 20.480 1.00 94.75 106 GLN A N 1
ATOM 826 C CA . GLN A 1 106 ? -16.497 12.737 20.518 1.00 94.75 106 GLN A CA 1
ATOM 827 C C . GLN A 1 106 ? -15.337 11.819 20.133 1.00 94.75 106 GLN A C 1
ATOM 829 O O . GLN A 1 106 ? -15.050 10.886 20.881 1.00 94.75 106 GLN A O 1
ATOM 834 N N . LEU A 1 107 ? -14.594 12.137 19.068 1.00 95.69 107 LEU A N 1
ATOM 835 C CA . LEU A 1 107 ? -13.418 11.367 18.648 1.00 95.69 107 LEU A CA 1
ATOM 836 C C . LEU A 1 107 ? -12.306 11.354 19.713 1.00 95.69 107 LEU A C 1
ATOM 838 O O . LEU A 1 107 ? -11.674 10.320 19.948 1.00 95.69 107 LEU A O 1
ATOM 842 N N . PHE A 1 108 ? -12.099 12.456 20.438 1.00 95.25 108 PHE A N 1
ATOM 843 C CA . PHE A 1 108 ? -11.163 12.500 21.566 1.00 95.25 108 PHE A CA 1
ATOM 844 C C . PHE A 1 108 ? -11.592 11.574 22.719 1.00 95.25 108 PHE A C 1
ATOM 846 O O . PHE A 1 108 ? -10.774 10.831 23.280 1.00 95.25 108 PHE A O 1
ATOM 853 N N . ARG A 1 109 ? -12.889 11.572 23.068 1.00 94.44 109 ARG A N 1
ATOM 854 C CA . ARG A 1 109 ? -13.443 10.658 24.085 1.00 94.44 109 ARG A CA 1
ATOM 855 C C . ARG A 1 109 ? -13.341 9.202 23.633 1.00 94.44 109 ARG A C 1
ATOM 857 O O . ARG A 1 109 ? -12.942 8.357 24.432 1.00 94.44 109 ARG A O 1
ATOM 864 N N . ALA A 1 110 ? -13.641 8.926 22.364 1.00 94.88 110 ALA A N 1
ATOM 865 C CA . ALA A 1 110 ? -13.490 7.613 21.744 1.00 94.88 110 ALA A CA 1
ATOM 866 C C . ALA A 1 110 ? -12.048 7.119 21.865 1.00 94.88 110 ALA A C 1
ATOM 868 O O . ALA A 1 110 ? -11.796 6.028 22.363 1.00 94.88 110 ALA A O 1
ATOM 869 N N . THR A 1 111 ? -11.086 7.976 21.520 1.00 95.00 111 THR A N 1
ATOM 870 C CA . THR A 1 111 ? -9.653 7.685 21.626 1.00 95.00 111 THR A CA 1
ATOM 871 C C . THR A 1 111 ? -9.247 7.318 23.055 1.00 95.00 111 THR A C 1
ATOM 873 O O . THR A 1 111 ? -8.475 6.379 23.250 1.00 95.00 111 THR A O 1
ATOM 876 N N . SER A 1 112 ? -9.776 8.023 24.061 1.00 93.69 112 SER A N 1
ATOM 877 C CA . SER A 1 112 ? -9.525 7.706 25.476 1.00 93.69 112 SER A CA 1
ATOM 878 C C . SER A 1 112 ? -10.093 6.333 25.851 1.00 93.69 112 SER A C 1
ATOM 880 O O . SER A 1 112 ? -9.353 5.484 26.340 1.00 93.69 112 SER A O 1
ATOM 882 N N . LYS A 1 113 ? -11.358 6.060 25.500 1.00 92.44 113 LYS A N 1
ATOM 883 C CA . LYS A 1 113 ? -11.996 4.752 25.730 1.00 92.44 113 LYS A CA 1
ATOM 884 C C . LYS A 1 113 ? -11.242 3.614 25.041 1.00 92.44 113 LYS A C 1
ATOM 886 O O . LYS A 1 113 ? -11.006 2.576 25.647 1.00 92.44 113 LYS A O 1
ATOM 891 N N . LEU A 1 114 ? -10.847 3.791 23.780 1.00 93.06 114 LEU A N 1
ATOM 892 C CA . LEU A 1 114 ? -10.089 2.795 23.017 1.00 93.06 114 LEU A CA 1
ATOM 893 C C . LEU A 1 114 ? -8.687 2.567 23.604 1.00 93.06 114 LEU A C 1
ATOM 895 O O . LEU A 1 114 ? -8.165 1.455 23.530 1.00 93.06 114 LEU A O 1
ATOM 899 N N . SER A 1 115 ? -8.081 3.593 24.209 1.00 91.88 115 SER A N 1
ATOM 900 C CA . SER A 1 115 ? -6.805 3.473 24.923 1.00 91.88 115 SER A CA 1
ATOM 901 C C . SER A 1 115 ? -6.951 2.633 26.193 1.00 91.88 115 SER A C 1
ATOM 903 O O . SER A 1 115 ? -6.145 1.726 26.404 1.00 91.88 115 SER A O 1
ATOM 905 N N . ASP A 1 116 ? -7.989 2.882 26.998 1.00 88.75 116 ASP A N 1
ATOM 906 C CA . ASP A 1 116 ? -8.299 2.083 28.198 1.00 88.75 116 ASP A CA 1
ATOM 907 C C . ASP A 1 116 ? -8.572 0.618 27.834 1.00 88.75 116 ASP A C 1
ATOM 909 O O . ASP A 1 116 ? -8.237 -0.302 28.570 1.00 88.75 116 ASP A O 1
ATOM 913 N N . ARG A 1 117 ? -9.114 0.413 26.634 1.00 86.62 117 ARG A N 1
ATOM 914 C CA . ARG A 1 117 ? -9.420 -0.880 26.023 1.00 86.62 117 ARG A CA 1
ATOM 915 C C . ARG A 1 117 ? -8.232 -1.561 25.334 1.00 86.62 117 ARG A C 1
ATOM 917 O O . ARG A 1 117 ? -8.436 -2.598 24.709 1.00 86.62 117 ARG A O 1
ATOM 924 N N . HIS A 1 118 ? -7.029 -0.986 25.400 1.00 86.62 118 HIS A N 1
ATOM 925 C CA . HIS A 1 118 ? -5.801 -1.483 24.758 1.00 86.62 118 HIS A CA 1
ATOM 926 C C . HIS A 1 118 ? -5.817 -1.545 23.214 1.00 86.62 118 HIS A C 1
ATOM 928 O O . HIS A 1 118 ? -4.938 -2.172 22.618 1.00 86.62 118 HIS A O 1
ATOM 934 N N . ILE A 1 119 ? -6.769 -0.861 22.571 1.00 90.69 119 ILE A N 1
ATOM 935 C CA . ILE A 1 119 ? -6.939 -0.783 21.106 1.00 90.69 119 ILE A CA 1
ATOM 936 C C . ILE A 1 119 ? -6.220 0.444 20.522 1.00 90.69 119 ILE A C 1
ATOM 938 O O . ILE A 1 119 ? -5.928 0.502 19.332 1.00 90.69 119 ILE A O 1
ATOM 942 N N . VAL A 1 120 ? -5.889 1.440 21.346 1.00 94.69 120 VAL A N 1
ATOM 943 C CA . VAL A 1 120 ? -5.087 2.598 20.930 1.00 94.69 120 VAL A CA 1
ATOM 944 C C . VAL A 1 120 ? -3.740 2.592 21.635 1.00 94.69 120 VAL A C 1
ATOM 946 O O . VAL A 1 120 ? -3.646 2.463 22.854 1.00 94.69 120 VAL A O 1
ATOM 949 N N . GLN A 1 121 ? -2.677 2.789 20.859 1.00 93.12 121 G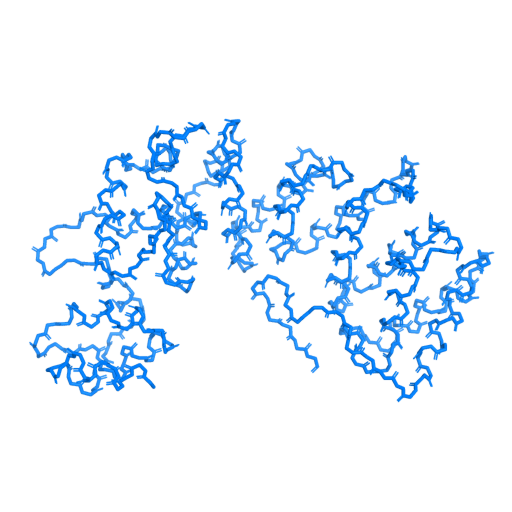LN A N 1
ATOM 950 C CA . GLN A 1 121 ? -1.346 3.059 21.379 1.00 93.12 121 GLN A CA 1
ATOM 951 C C . GLN A 1 121 ? -1.108 4.565 21.497 1.00 93.12 121 GLN A C 1
ATOM 953 O O . GLN A 1 121 ? -1.367 5.331 20.570 1.00 93.12 121 GLN A O 1
ATOM 958 N N . LYS A 1 122 ? -0.545 4.977 22.635 1.00 94.12 122 LYS A N 1
ATOM 959 C CA . LYS A 1 122 ? -0.181 6.361 22.950 1.00 94.12 122 LYS A CA 1
ATOM 960 C C . LYS A 1 122 ? 1.338 6.552 22.925 1.00 94.12 122 LYS A C 1
ATOM 962 O O . LYS A 1 122 ? 2.066 5.791 23.558 1.00 94.12 122 LYS A O 1
ATOM 967 N N . ARG A 1 123 ? 1.809 7.599 22.237 1.00 91.75 123 ARG A N 1
ATOM 968 C CA . ARG A 1 123 ? 3.197 8.100 22.292 1.00 91.75 123 ARG A CA 1
ATOM 969 C C . ARG A 1 123 ? 3.174 9.628 22.318 1.00 91.75 123 ARG A C 1
ATOM 971 O O . ARG A 1 123 ? 2.895 10.247 21.301 1.00 91.75 123 ARG A O 1
ATOM 978 N N . ALA A 1 124 ? 3.426 10.231 23.481 1.00 91.81 124 ALA A N 1
ATOM 979 C CA . ALA A 1 124 ? 3.190 11.663 23.704 1.00 91.81 124 ALA A CA 1
ATOM 980 C C . ALA A 1 124 ? 1.754 12.070 23.283 1.00 91.81 124 ALA A C 1
ATOM 982 O O . ALA A 1 124 ? 0.782 11.478 23.771 1.00 91.81 124 ALA A O 1
ATOM 983 N N . HIS A 1 125 ? 1.599 13.044 22.386 1.00 91.31 125 HIS A N 1
ATOM 984 C CA . HIS A 1 125 ? 0.307 13.448 21.818 1.00 91.31 125 HIS A CA 1
ATOM 985 C C . HIS A 1 125 ? -0.135 12.591 20.616 1.00 91.31 125 HIS A C 1
ATOM 987 O O . HIS A 1 125 ? -1.294 12.669 20.224 1.00 91.31 125 HIS A O 1
ATOM 993 N N . TRP A 1 126 ? 0.721 11.717 20.081 1.00 95.19 126 TRP A N 1
ATOM 994 C CA . TRP A 1 126 ? 0.363 10.817 18.985 1.00 95.19 126 TRP A CA 1
ATOM 995 C C . TRP A 1 126 ? -0.463 9.625 19.461 1.00 95.19 126 TRP A C 1
ATOM 997 O O . TRP A 1 126 ? -0.256 9.075 20.556 1.00 95.19 126 TRP A O 1
ATOM 1007 N N . ARG A 1 127 ? -1.392 9.205 18.608 1.00 96.88 127 ARG A N 1
ATOM 1008 C CA . ARG A 1 127 ? -2.264 8.046 18.778 1.00 96.88 127 ARG A CA 1
ATOM 1009 C C . ARG A 1 127 ? -2.261 7.206 17.510 1.00 96.88 127 ARG A C 1
ATOM 1011 O O . ARG A 1 127 ? -2.111 7.730 16.411 1.00 96.88 127 ARG A O 1
ATOM 1018 N N . ALA A 1 128 ? -2.407 5.900 17.674 1.00 97.00 128 ALA A N 1
ATOM 1019 C CA . ALA A 1 128 ? -2.598 4.966 16.573 1.00 97.00 128 ALA A CA 1
ATOM 1020 C C . ALA A 1 128 ? -3.493 3.821 17.041 1.00 97.00 128 ALA A C 1
ATOM 1022 O O . ALA A 1 128 ? -3.258 3.268 18.120 1.00 97.00 128 ALA A O 1
ATOM 1023 N N . VAL A 1 129 ? -4.494 3.463 16.239 1.00 96.38 129 VAL A N 1
ATOM 1024 C CA . VAL A 1 129 ? -5.290 2.254 16.469 1.00 96.38 129 VAL A CA 1
ATOM 1025 C C . VAL A 1 129 ? -4.421 1.042 16.141 1.00 96.38 129 VAL A C 1
ATOM 1027 O O . VAL A 1 129 ? -3.812 0.983 15.071 1.00 96.38 129 VAL A O 1
ATOM 1030 N N . LEU A 1 130 ? -4.308 0.105 17.082 1.00 89.75 130 LEU A N 1
ATOM 1031 C CA . LEU A 1 130 ? -3.448 -1.070 17.001 1.00 89.75 130 LEU A CA 1
ATOM 1032 C C . LEU A 1 130 ? -4.043 -2.266 17.762 1.00 89.75 130 LEU A C 1
ATOM 1034 O O . LEU A 1 130 ? -4.736 -2.078 18.760 1.00 89.75 130 LEU A O 1
ATOM 1038 N N . PRO A 1 131 ? -3.686 -3.505 17.377 1.00 89.50 131 PRO A N 1
ATOM 1039 C CA . PRO A 1 131 ? -2.760 -3.895 16.298 1.00 89.50 131 PRO A CA 1
ATOM 1040 C C . PRO A 1 131 ? -3.274 -3.655 14.872 1.00 89.50 131 PRO A C 1
ATOM 1042 O O . PRO A 1 131 ? -4.456 -3.393 14.666 1.00 89.50 131 PRO A O 1
ATOM 1045 N N . HIS A 1 132 ? -2.375 -3.791 13.885 1.00 88.81 132 HIS A N 1
ATOM 1046 C CA . HIS A 1 132 ? -2.687 -3.604 12.462 1.00 88.81 132 HIS A CA 1
ATOM 1047 C C . HIS A 1 132 ? -3.867 -4.450 11.987 1.00 88.81 132 HIS A C 1
ATOM 1049 O O . HIS A 1 132 ? -4.689 -3.926 11.255 1.00 88.81 132 HIS A O 1
ATOM 1055 N N . ALA A 1 133 ? -4.020 -5.691 12.458 1.00 85.81 133 ALA A N 1
ATOM 1056 C CA . ALA A 1 133 ? -5.167 -6.528 12.097 1.00 85.81 133 ALA A CA 1
ATOM 1057 C C . ALA A 1 133 ? -6.519 -5.869 12.445 1.00 85.81 133 ALA A C 1
ATOM 1059 O O . ALA A 1 133 ? -7.432 -5.857 11.623 1.00 85.81 133 ALA A O 1
ATOM 1060 N N . ILE A 1 134 ? -6.629 -5.247 13.628 1.00 91.06 134 ILE A N 1
ATOM 1061 C CA . ILE A 1 134 ? -7.836 -4.504 14.024 1.00 91.06 134 ILE A CA 1
ATOM 1062 C C . ILE A 1 134 ? -7.961 -3.226 13.199 1.00 91.06 134 ILE A C 1
ATOM 1064 O O . ILE A 1 134 ? -9.009 -2.959 12.621 1.00 91.06 134 ILE A O 1
ATOM 1068 N N . ALA A 1 135 ? -6.888 -2.442 13.133 1.00 95.38 135 ALA A N 1
ATOM 1069 C CA . ALA A 1 135 ? -6.916 -1.137 12.490 1.00 95.38 135 ALA A CA 1
ATOM 1070 C C . ALA A 1 135 ? -7.184 -1.223 10.979 1.00 95.38 135 ALA A C 1
ATOM 1072 O O . ALA A 1 135 ? -7.900 -0.390 10.442 1.00 95.38 135 ALA A O 1
ATOM 1073 N N . ASN A 1 136 ? -6.653 -2.238 10.297 1.00 95.19 136 ASN A N 1
ATOM 1074 C CA . ASN A 1 136 ? -6.893 -2.466 8.877 1.00 95.19 136 ASN A CA 1
ATOM 1075 C C . ASN A 1 136 ? -8.353 -2.858 8.637 1.00 95.19 136 ASN A C 1
ATOM 1077 O O . ASN A 1 136 ? -8.986 -2.275 7.770 1.00 95.19 136 ASN A O 1
ATOM 1081 N N . ARG A 1 137 ? -8.919 -3.756 9.457 1.00 94.69 137 ARG A N 1
ATOM 1082 C CA . ARG A 1 137 ? -10.337 -4.139 9.365 1.00 94.69 137 ARG A CA 1
ATOM 1083 C C . ARG A 1 137 ? -11.283 -2.955 9.600 1.00 94.69 137 ARG A C 1
ATOM 1085 O O . ARG A 1 137 ? -12.262 -2.798 8.872 1.00 94.69 137 ARG A O 1
ATOM 1092 N N . LEU A 1 138 ? -10.978 -2.116 10.591 1.00 97.19 138 LEU A N 1
ATOM 1093 C CA . LEU A 1 138 ? -11.715 -0.876 10.859 1.00 97.19 138 LEU A CA 1
ATOM 1094 C C . LEU A 1 138 ? -11.594 0.115 9.696 1.00 97.19 138 LEU A C 1
ATOM 1096 O O . LEU A 1 138 ? -12.593 0.672 9.258 1.00 97.19 138 LEU A O 1
ATOM 1100 N N . ALA A 1 139 ? -10.384 0.309 9.169 1.00 98.31 139 ALA A N 1
ATOM 1101 C CA . ALA A 1 139 ? -10.151 1.199 8.039 1.00 98.31 139 ALA A CA 1
ATOM 1102 C C . ALA A 1 139 ? -10.872 0.722 6.770 1.00 98.31 139 ALA A C 1
ATOM 1104 O O . ALA A 1 139 ? -11.467 1.547 6.092 1.00 98.31 139 ALA A O 1
ATOM 1105 N N . SER A 1 140 ? -10.877 -0.583 6.474 1.00 97.94 140 SER A N 1
ATOM 1106 C CA . SER A 1 140 ? -11.657 -1.149 5.364 1.00 97.94 140 S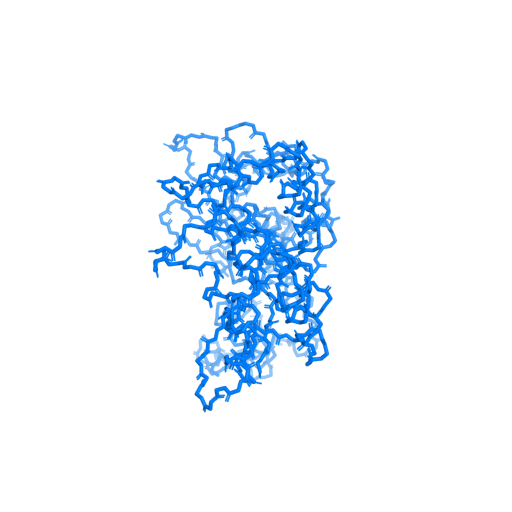ER A CA 1
ATOM 1107 C C . SER A 1 140 ? -13.147 -0.850 5.516 1.00 97.94 140 SER A C 1
ATOM 1109 O O . SER A 1 140 ? -13.754 -0.294 4.610 1.00 97.94 140 SER A O 1
ATOM 1111 N N . SER A 1 141 ? -13.706 -1.096 6.707 1.00 96.94 141 SER A N 1
ATOM 1112 C CA . SER A 1 141 ? -15.121 -0.799 6.989 1.00 96.94 141 SER A CA 1
ATOM 1113 C C . SER A 1 141 ? -15.439 0.695 6.803 1.00 96.94 141 SER A C 1
ATOM 1115 O O . SER A 1 141 ? -16.479 1.048 6.245 1.00 96.94 141 SER A O 1
ATOM 1117 N N . ALA A 1 142 ? -14.516 1.578 7.207 1.00 97.69 142 ALA A N 1
ATOM 1118 C CA . ALA A 1 142 ? -14.638 3.017 6.990 1.00 97.69 142 ALA A CA 1
ATOM 1119 C C . ALA A 1 142 ? -14.608 3.382 5.498 1.00 97.69 142 ALA A C 1
ATOM 1121 O O . ALA A 1 142 ? -15.435 4.173 5.049 1.00 97.69 142 ALA A O 1
ATOM 1122 N N . LEU A 1 143 ? -13.673 2.815 4.726 1.00 98.25 143 LEU A N 1
ATOM 1123 C CA . LEU A 1 143 ? -13.572 3.064 3.287 1.00 98.25 143 LEU A CA 1
ATOM 1124 C C . LEU A 1 143 ? -14.860 2.649 2.568 1.00 98.25 143 LEU A C 1
ATOM 1126 O O . LEU A 1 143 ? -15.365 3.438 1.778 1.00 98.25 143 LEU A O 1
ATOM 1130 N N . ASP A 1 144 ? -15.422 1.480 2.887 1.00 97.56 144 ASP A N 1
ATOM 1131 C CA . ASP A 1 144 ? -16.678 0.987 2.295 1.00 97.56 144 ASP A CA 1
ATOM 1132 C C . ASP A 1 144 ? -17.889 1.886 2.595 1.00 97.56 144 ASP A C 1
ATOM 1134 O O . ASP A 1 144 ? -18.860 1.913 1.836 1.00 97.56 144 ASP A O 1
ATOM 1138 N N . SER A 1 145 ? -17.833 2.639 3.694 1.00 95.69 145 SER A N 1
ATOM 1139 C CA . SER A 1 145 ? -18.960 3.430 4.198 1.00 95.69 145 SER A CA 1
ATOM 1140 C C . SER A 1 145 ? -18.885 4.917 3.837 1.00 95.69 145 SER A C 1
ATOM 1142 O O . SER A 1 145 ? -19.860 5.643 4.037 1.00 95.69 145 SER A O 1
ATOM 1144 N N . ILE A 1 146 ? -17.751 5.399 3.316 1.00 96.62 146 ILE A N 1
ATOM 1145 C CA . ILE A 1 146 ? -17.520 6.824 3.044 1.00 96.62 146 ILE A CA 1
ATOM 1146 C C . ILE A 1 146 ? -17.293 7.039 1.543 1.00 96.62 146 ILE A C 1
ATOM 1148 O O . ILE A 1 146 ? -16.385 6.439 0.966 1.00 96.62 146 ILE A O 1
ATOM 1152 N N . PRO A 1 147 ? -18.034 7.956 0.890 1.00 96.12 147 PRO A N 1
ATOM 1153 C CA . PRO A 1 147 ? -17.811 8.269 -0.515 1.00 96.12 147 PRO A CA 1
ATOM 1154 C C . PRO A 1 147 ? -16.371 8.715 -0.800 1.00 96.12 147 PRO A C 1
ATOM 1156 O O . PRO A 1 147 ? -15.830 9.601 -0.133 1.00 96.12 147 PRO A O 1
ATOM 1159 N N . ILE A 1 148 ? -15.781 8.179 -1.869 1.00 97.19 148 ILE A N 1
ATOM 1160 C CA . ILE A 1 148 ? -14.388 8.443 -2.274 1.00 97.19 148 ILE A CA 1
ATOM 1161 C C . ILE A 1 148 ? -14.110 9.938 -2.430 1.00 97.19 148 ILE A C 1
ATOM 1163 O O . ILE A 1 148 ? -13.095 10.437 -1.945 1.00 97.19 148 ILE A O 1
ATOM 1167 N N . TYR A 1 149 ? -15.038 10.681 -3.042 1.00 96.06 149 TYR A N 1
ATOM 1168 C CA . TYR A 1 149 ? -14.938 12.138 -3.161 1.00 96.06 149 TYR A CA 1
ATOM 1169 C C . TYR A 1 149 ? -14.748 12.825 -1.800 1.00 96.06 149 TYR A C 1
ATOM 1171 O O . TYR A 1 149 ? -13.959 13.762 -1.702 1.00 96.06 149 TYR A O 1
ATOM 1179 N N . GLN A 1 150 ? -15.438 12.369 -0.751 1.00 96.94 150 GLN A N 1
ATOM 1180 C CA . GLN A 1 150 ? -15.320 12.948 0.585 1.00 96.94 150 GLN A CA 1
ATOM 1181 C C . GLN A 1 150 ? -13.962 12.619 1.213 1.00 96.94 150 GLN A C 1
ATOM 1183 O O . GLN A 1 150 ? -13.314 13.525 1.733 1.00 96.94 150 GLN A O 1
ATOM 1188 N N . LEU A 1 151 ? -13.491 11.371 1.100 1.00 97.88 151 LEU A N 1
ATOM 1189 C CA . LEU A 1 151 ? -12.156 10.969 1.566 1.00 97.88 151 LEU A CA 1
ATOM 1190 C C . LEU A 1 151 ? -11.064 11.823 0.913 1.00 97.88 151 LEU A C 1
ATOM 1192 O O . LEU A 1 151 ? -10.246 12.431 1.605 1.00 97.88 151 LEU A O 1
ATOM 1196 N N . ARG A 1 152 ? -11.098 11.925 -0.420 1.00 97.56 152 ARG A N 1
ATOM 1197 C CA . ARG A 1 152 ? -10.140 12.707 -1.205 1.00 97.56 152 ARG A CA 1
ATOM 1198 C C . ARG A 1 152 ? -10.211 14.189 -0.857 1.00 97.56 152 ARG A C 1
ATOM 1200 O O . ARG A 1 152 ? -9.210 14.772 -0.458 1.00 97.56 152 ARG A O 1
ATOM 1207 N N . LYS A 1 153 ? -11.403 14.793 -0.884 1.00 96.50 153 LYS A N 1
ATOM 1208 C CA . LYS A 1 153 ? -11.597 16.199 -0.491 1.00 96.50 153 LYS A CA 1
ATOM 1209 C C . LYS A 1 153 ? -11.046 16.483 0.906 1.00 96.50 153 LYS A C 1
ATOM 1211 O O . LYS A 1 153 ? -10.489 17.557 1.130 1.00 96.50 153 LYS A O 1
ATOM 1216 N N . THR A 1 154 ? -11.204 15.553 1.845 1.00 96.25 154 THR A N 1
ATOM 1217 C CA . THR A 1 154 ? -10.711 15.754 3.202 1.00 96.25 154 THR A CA 1
ATOM 1218 C C . THR A 1 154 ? -9.197 15.609 3.293 1.00 96.25 154 THR A C 1
ATOM 1220 O O . THR A 1 154 ? -8.540 16.532 3.771 1.00 96.25 154 THR A O 1
ATOM 1223 N N . PHE A 1 155 ? -8.608 14.504 2.847 1.00 97.12 155 PHE A N 1
ATOM 1224 C CA . PHE A 1 155 ? -7.174 14.287 3.054 1.00 97.12 155 PHE A CA 1
ATOM 1225 C C . PHE A 1 155 ? -6.292 15.097 2.098 1.00 97.12 155 PHE A C 1
ATOM 1227 O O . PHE A 1 155 ? -5.206 15.513 2.494 1.00 97.12 155 PHE A O 1
ATOM 1234 N N . GLU A 1 156 ? -6.754 15.378 0.879 1.00 96.56 156 GLU A N 1
ATOM 1235 C CA . GLU A 1 156 ? -5.973 16.085 -0.148 1.00 96.56 156 GLU A CA 1
ATOM 1236 C C . GLU A 1 156 ? -5.990 17.616 0.029 1.00 96.56 156 GLU A C 1
ATOM 1238 O O . GLU A 1 156 ? -5.298 18.332 -0.697 1.00 96.56 156 GLU A O 1
ATOM 1243 N N . ALA A 1 157 ? -6.753 18.153 0.991 1.00 95.00 157 ALA A N 1
ATOM 1244 C CA . ALA A 1 157 ? -6.845 19.600 1.172 1.00 95.00 157 ALA A CA 1
ATOM 1245 C C . ALA A 1 157 ? -5.517 20.222 1.670 1.00 95.00 157 ALA A C 1
ATOM 1247 O O . ALA A 1 157 ? -4.796 19.615 2.475 1.00 95.00 157 ALA A O 1
ATOM 1248 N N . PRO A 1 158 ? -5.200 21.467 1.262 1.00 91.81 158 PRO A N 1
ATOM 1249 C CA . PRO A 1 158 ? -3.999 22.165 1.713 1.00 91.81 158 PRO A CA 1
ATOM 1250 C C . PRO A 1 158 ? -3.905 22.264 3.243 1.00 91.81 158 PRO A C 1
ATOM 1252 O O . PRO A 1 158 ? -4.900 22.490 3.930 1.00 91.81 158 PRO A O 1
ATOM 1255 N N . GLY A 1 159 ? -2.690 22.125 3.780 1.00 90.50 159 GLY A N 1
ATOM 1256 C CA . GLY A 1 159 ? -2.421 22.211 5.222 1.00 90.50 159 GLY A CA 1
ATOM 1257 C C . GLY A 1 159 ? -2.608 20.896 5.987 1.00 90.50 159 GLY A C 1
ATOM 1258 O O . GLY A 1 159 ? -2.433 20.872 7.203 1.00 90.50 159 GLY A O 1
ATOM 1259 N N . ARG A 1 160 ? -2.939 19.796 5.294 1.00 92.44 160 ARG A N 1
ATOM 1260 C CA . ARG A 1 160 ? -3.168 18.463 5.883 1.00 92.44 160 ARG A CA 1
ATOM 1261 C C . ARG A 1 160 ? -2.082 17.446 5.536 1.00 92.44 160 ARG A C 1
ATOM 1263 O O . ARG A 1 160 ? -2.272 16.252 5.736 1.00 92.44 160 ARG A O 1
ATOM 1270 N N . GLN A 1 161 ? -0.921 17.891 5.050 1.00 92.75 161 GLN A N 1
ATOM 1271 C CA . GLN A 1 161 ? 0.116 17.025 4.468 1.00 92.75 161 GLN A CA 1
ATOM 1272 C C . GLN A 1 161 ? 0.584 15.911 5.414 1.00 92.75 161 GLN A C 1
ATOM 1274 O O . GLN A 1 161 ? 0.858 14.794 4.980 1.00 92.75 161 GLN A O 1
ATOM 1279 N N . ARG A 1 162 ? 0.663 16.186 6.720 1.00 93.56 162 ARG A N 1
ATOM 1280 C CA . ARG A 1 162 ? 1.033 15.171 7.713 1.00 93.56 162 ARG A CA 1
ATOM 1281 C C . ARG A 1 162 ? -0.046 14.093 7.839 1.00 93.56 162 ARG A C 1
ATOM 1283 O O . ARG A 1 162 ? 0.284 12.905 7.854 1.00 93.56 162 ARG A O 1
ATOM 1290 N N . LEU A 1 163 ? -1.318 14.480 7.917 1.00 95.56 163 LEU A N 1
ATOM 1291 C CA . LEU A 1 163 ? -2.421 13.527 8.012 1.00 95.56 163 LEU A CA 1
ATOM 1292 C C . LEU A 1 163 ? -2.616 12.768 6.691 1.00 95.56 163 LEU A C 1
ATOM 1294 O O . LEU A 1 163 ? -2.831 11.562 6.725 1.00 95.56 163 LEU A O 1
ATOM 1298 N N . LEU A 1 164 ? -2.414 13.425 5.544 1.00 97.38 164 LEU A N 1
ATOM 1299 C CA . LEU A 1 164 ? -2.379 12.795 4.221 1.00 97.38 164 LEU A CA 1
ATOM 1300 C C . LEU A 1 164 ? -1.293 11.714 4.125 1.00 97.38 164 LEU A C 1
ATOM 1302 O O . LEU A 1 164 ? -1.573 10.611 3.671 1.00 97.38 164 LEU A O 1
ATOM 1306 N N . MET A 1 165 ? -0.080 11.976 4.624 1.00 97.50 165 MET A N 1
ATOM 1307 C CA . MET A 1 165 ? 0.975 10.955 4.729 1.00 97.50 165 MET A CA 1
ATOM 1308 C C . MET A 1 165 ? 0.517 9.755 5.571 1.00 97.50 165 MET A C 1
ATOM 1310 O O . MET A 1 165 ? 0.804 8.603 5.256 1.00 97.50 165 MET A O 1
ATOM 1314 N N . SER A 1 166 ? -0.208 10.025 6.655 1.00 97.94 166 SER A N 1
ATOM 1315 C CA . SER A 1 166 ? -0.768 8.990 7.522 1.00 97.94 166 SER A CA 1
ATOM 1316 C C . SER A 1 166 ? -1.849 8.161 6.831 1.00 97.94 166 SER A C 1
ATOM 1318 O O . SER A 1 166 ? -1.914 6.948 7.027 1.00 97.94 166 SER A O 1
ATOM 1320 N N . PHE A 1 167 ? -2.686 8.816 6.025 1.00 98.50 167 PHE A N 1
ATOM 1321 C CA . PHE A 1 167 ? -3.697 8.186 5.188 1.00 98.50 167 PHE A CA 1
ATOM 1322 C C . PHE A 1 167 ? -3.036 7.305 4.121 1.00 98.50 167 PHE A C 1
ATOM 1324 O O . PHE A 1 167 ? -3.339 6.120 4.051 1.00 98.50 167 PHE A O 1
ATOM 1331 N N . ALA A 1 168 ? -2.039 7.822 3.394 1.00 98.44 168 ALA A N 1
ATOM 1332 C CA . ALA A 1 168 ? -1.253 7.064 2.417 1.00 98.44 168 ALA A CA 1
ATOM 1333 C C . ALA A 1 168 ? -0.617 5.806 3.029 1.00 98.44 168 ALA A C 1
ATOM 1335 O O . ALA A 1 168 ? -0.717 4.717 2.467 1.00 98.44 168 ALA A O 1
ATOM 1336 N N . HIS A 1 169 ? -0.029 5.931 4.223 1.00 97.94 169 HIS A N 1
ATOM 1337 C CA . HIS A 1 169 ? 0.525 4.784 4.939 1.00 97.94 169 HIS A CA 1
ATOM 1338 C C . HIS A 1 169 ? -0.558 3.761 5.314 1.00 97.94 169 HIS A C 1
ATOM 1340 O O . HIS A 1 169 ? -0.327 2.562 5.181 1.00 97.94 169 HIS A O 1
ATOM 1346 N N . ARG A 1 170 ? -1.756 4.194 5.737 1.00 98.19 170 ARG A N 1
ATOM 1347 C CA . ARG A 1 170 ? -2.867 3.260 5.979 1.00 98.19 170 ARG A CA 1
ATOM 1348 C C . ARG A 1 170 ? -3.299 2.558 4.695 1.00 98.19 170 ARG A C 1
ATOM 1350 O O . ARG A 1 170 ? -3.449 1.342 4.728 1.00 98.19 170 ARG A O 1
ATOM 1357 N N . LEU A 1 171 ? -3.475 3.290 3.593 1.00 98.25 171 LEU A N 1
ATOM 1358 C CA . LEU A 1 171 ? -3.851 2.715 2.298 1.00 98.25 171 LEU A CA 1
ATOM 1359 C C . LEU A 1 171 ? -2.845 1.648 1.844 1.00 98.25 171 LEU A C 1
ATOM 1361 O O . LEU A 1 171 ? -3.256 0.585 1.390 1.00 98.25 171 LEU A O 1
ATOM 1365 N N . GLY A 1 172 ? -1.546 1.876 2.071 1.00 96.75 172 GLY A N 1
ATOM 1366 C CA . GLY A 1 172 ? -0.475 0.904 1.811 1.00 96.75 172 GLY A CA 1
ATOM 1367 C C . GLY A 1 172 ? -0.644 -0.454 2.506 1.00 96.75 172 GLY A C 1
ATOM 1368 O O . GLY A 1 172 ? -0.149 -1.473 2.027 1.00 96.75 172 GLY A O 1
ATOM 1369 N N . LEU A 1 173 ? -1.383 -0.494 3.619 1.00 95.31 173 LEU A N 1
ATOM 1370 C CA . LEU A 1 173 ? -1.697 -1.717 4.366 1.00 95.31 173 LEU A CA 1
ATOM 1371 C C . LEU A 1 173 ? -2.997 -2.397 3.902 1.00 95.31 173 LEU A C 1
ATOM 1373 O O . LEU A 1 173 ? -3.367 -3.430 4.457 1.00 95.31 173 LEU A O 1
ATOM 1377 N N . LEU A 1 174 ? -3.688 -1.828 2.910 1.00 96.12 174 LEU A N 1
ATOM 1378 C CA . LEU A 1 174 ? -5.000 -2.249 2.409 1.00 96.12 174 LEU A CA 1
ATOM 1379 C C . LEU A 1 174 ? -4.945 -2.582 0.907 1.00 96.12 174 LEU A C 1
ATOM 1381 O O . LEU A 1 174 ? -5.854 -2.248 0.153 1.00 96.12 174 LEU A O 1
ATOM 1385 N N . HIS A 1 175 ? -3.869 -3.240 0.468 1.00 94.00 175 HIS A N 1
ATOM 1386 C CA . HIS A 1 175 ? -3.571 -3.497 -0.947 1.00 94.00 175 HIS A CA 1
ATOM 1387 C C . HIS A 1 175 ? -4.618 -4.338 -1.698 1.00 94.00 175 HIS A C 1
ATOM 1389 O O . HIS A 1 175 ? -4.642 -4.305 -2.926 1.00 94.00 175 HIS A O 1
ATOM 1395 N N . ASP A 1 176 ? -5.493 -5.061 -0.997 1.00 93.25 176 ASP A N 1
ATOM 1396 C CA . ASP A 1 176 ? -6.594 -5.817 -1.606 1.00 93.25 176 ASP A CA 1
ATOM 1397 C C . ASP A 1 176 ? -7.904 -5.022 -1.708 1.00 93.25 176 ASP A C 1
ATOM 1399 O O . ASP A 1 176 ? -8.825 -5.438 -2.411 1.00 93.25 176 ASP A O 1
ATOM 1403 N N . HIS A 1 177 ? -7.988 -3.853 -1.069 1.00 97.50 177 HIS A N 1
ATOM 1404 C CA . HIS A 1 177 ? -9.215 -3.069 -0.983 1.00 97.50 177 HIS A CA 1
ATOM 1405 C C . HIS A 1 177 ? -9.467 -2.251 -2.256 1.00 97.50 177 HIS A C 1
ATOM 1407 O O . HIS A 1 177 ? -8.627 -1.448 -2.662 1.00 97.50 177 HIS A O 1
ATOM 1413 N N . SER A 1 178 ? -10.651 -2.389 -2.857 1.00 97.94 178 SER A N 1
ATOM 1414 C CA . SER A 1 178 ? -11.022 -1.708 -4.111 1.00 97.94 178 SER A CA 1
ATOM 1415 C C . SER A 1 178 ? -10.949 -0.183 -4.000 1.00 97.94 178 SER A C 1
ATOM 1417 O O . SER A 1 178 ? -10.301 0.461 -4.814 1.00 97.94 178 SER A O 1
ATOM 1419 N N . ILE A 1 179 ? -11.526 0.393 -2.942 1.00 98.44 179 ILE A N 1
ATOM 1420 C CA . ILE A 1 179 ? -11.505 1.850 -2.722 1.00 98.44 179 ILE A CA 1
ATOM 1421 C C . ILE A 1 179 ? -10.082 2.383 -2.495 1.00 98.44 179 ILE A C 1
ATOM 1423 O O . ILE A 1 179 ? -9.752 3.478 -2.948 1.00 98.44 179 ILE A O 1
ATOM 1427 N N . ALA A 1 180 ? -9.211 1.614 -1.828 1.00 98.50 180 ALA A N 1
ATOM 1428 C CA . ALA A 1 180 ? -7.815 2.011 -1.664 1.00 98.50 180 ALA A CA 1
ATOM 1429 C C . ALA A 1 180 ? -7.096 2.054 -3.020 1.00 98.50 180 ALA A C 1
ATOM 1431 O O . ALA A 1 180 ? -6.369 3.011 -3.280 1.00 98.50 180 ALA A O 1
ATOM 1432 N N . LYS A 1 181 ? -7.345 1.063 -3.889 1.00 98.62 181 LYS A N 1
ATOM 1433 C CA . LYS A 1 181 ? -6.835 1.039 -5.268 1.00 98.62 181 LYS A CA 1
ATOM 1434 C C . LYS A 1 181 ? -7.327 2.240 -6.065 1.00 98.62 181 LYS A C 1
ATOM 1436 O O . LYS A 1 181 ? -6.495 2.952 -6.602 1.00 98.62 181 LYS A O 1
ATOM 1441 N N . GLU A 1 182 ? -8.625 2.536 -6.039 1.00 98.62 182 GLU A N 1
ATOM 1442 C CA . GLU A 1 182 ? -9.199 3.660 -6.793 1.00 98.62 182 GLU A CA 1
ATOM 1443 C C . GLU A 1 182 ? -8.611 5.020 -6.368 1.00 98.62 182 GLU A C 1
ATOM 1445 O O . GLU A 1 182 ? -8.277 5.856 -7.209 1.00 98.62 182 GLU A O 1
ATOM 1450 N N . ILE A 1 183 ? -8.418 5.246 -5.061 1.00 98.69 183 ILE A N 1
ATOM 1451 C CA . ILE A 1 183 ? -7.759 6.466 -4.562 1.00 98.69 183 ILE A CA 1
ATOM 1452 C C . ILE A 1 183 ? -6.307 6.537 -5.046 1.00 98.69 183 ILE A C 1
ATOM 1454 O O . ILE A 1 183 ? -5.858 7.592 -5.498 1.00 98.69 183 ILE A O 1
ATOM 1458 N N . VAL A 1 184 ? -5.570 5.429 -4.947 1.00 98.56 184 VAL A N 1
ATOM 1459 C CA . VAL A 1 184 ? -4.157 5.366 -5.334 1.00 98.56 184 VAL A CA 1
ATOM 1460 C C . VAL A 1 184 ? -3.975 5.537 -6.842 1.00 98.56 184 VAL A C 1
ATOM 1462 O O . VAL A 1 184 ? -3.106 6.299 -7.257 1.00 98.56 184 VAL A O 1
ATOM 1465 N N . GLU A 1 185 ? -4.807 4.899 -7.659 1.00 98.62 185 GLU A N 1
ATOM 1466 C CA . GLU A 1 185 ? -4.834 5.075 -9.114 1.00 98.62 185 GLU A CA 1
ATOM 1467 C C . GLU A 1 185 ? -5.073 6.546 -9.467 1.00 98.62 185 GLU A C 1
ATOM 1469 O O . GLU A 1 185 ? -4.296 7.131 -10.218 1.00 98.62 185 GLU A O 1
ATOM 1474 N N . ALA A 1 186 ? -6.039 7.203 -8.816 1.00 98.44 186 ALA A N 1
ATOM 1475 C CA . ALA A 1 186 ? -6.279 8.629 -9.012 1.00 98.44 186 ALA A CA 1
ATOM 1476 C C . ALA A 1 186 ? -5.098 9.523 -8.582 1.00 98.44 186 ALA A C 1
ATOM 1478 O O . ALA A 1 186 ? -4.880 10.584 -9.170 1.00 98.44 186 ALA A O 1
ATOM 1479 N N . TRP A 1 187 ? -4.326 9.135 -7.561 1.00 98.56 187 TRP A N 1
ATOM 1480 C CA . TRP A 1 187 ? -3.094 9.843 -7.191 1.00 98.56 187 TRP A CA 1
ATOM 1481 C C . TRP A 1 187 ? -1.979 9.652 -8.218 1.00 98.56 187 TRP A C 1
ATOM 1483 O O . TRP A 1 187 ? -1.139 10.542 -8.356 1.00 98.56 187 TRP A O 1
ATOM 1493 N N . LEU A 1 188 ? -1.977 8.519 -8.917 1.00 98.44 188 LEU A N 1
ATOM 1494 C CA . LEU A 1 188 ? -1.002 8.153 -9.938 1.00 98.44 188 LEU A CA 1
ATOM 1495 C C . LEU A 1 188 ? -1.382 8.634 -11.343 1.00 98.44 188 LEU A C 1
ATOM 1497 O O . LEU A 1 188 ? -0.571 8.474 -12.245 1.00 98.44 188 LEU A O 1
ATOM 1501 N N . GLU A 1 189 ? -2.551 9.235 -11.565 1.00 97.69 189 GLU A N 1
ATOM 1502 C CA . GLU A 1 189 ? -2.885 9.925 -12.823 1.00 97.69 189 GLU A CA 1
ATOM 1503 C C . GLU A 1 189 ? -1.903 11.081 -13.130 1.00 97.69 189 GLU A C 1
ATOM 1505 O O . GLU A 1 189 ? -1.273 11.591 -12.202 1.00 97.69 189 GLU A O 1
ATOM 1510 N N . PRO A 1 190 ? -1.741 11.545 -14.394 1.00 95.25 190 PRO A N 1
ATOM 1511 C CA . PRO A 1 190 ? -0.706 12.526 -14.749 1.00 95.25 190 PRO A CA 1
ATOM 1512 C C . PRO A 1 190 ? -0.816 13.836 -13.955 1.00 95.25 190 PRO A C 1
ATOM 1514 O O . PRO A 1 190 ? 0.196 14.397 -13.531 1.00 95.25 190 PRO A O 1
ATOM 1517 N N . ASP A 1 191 ? -2.053 14.282 -13.730 1.00 94.81 191 ASP A N 1
ATOM 1518 C CA . ASP A 1 191 ? -2.398 15.475 -12.949 1.00 94.81 191 ASP A CA 1
ATOM 1519 C C . ASP A 1 191 ? -2.743 15.148 -11.483 1.00 94.81 191 ASP A C 1
ATOM 1521 O O . ASP A 1 191 ? -3.171 16.018 -10.722 1.00 94.81 191 ASP A O 1
ATOM 1525 N N . GLY A 1 192 ? -2.570 13.886 -11.078 1.00 95.88 192 GLY A N 1
ATOM 1526 C CA . GLY A 1 192 ? -2.754 13.416 -9.712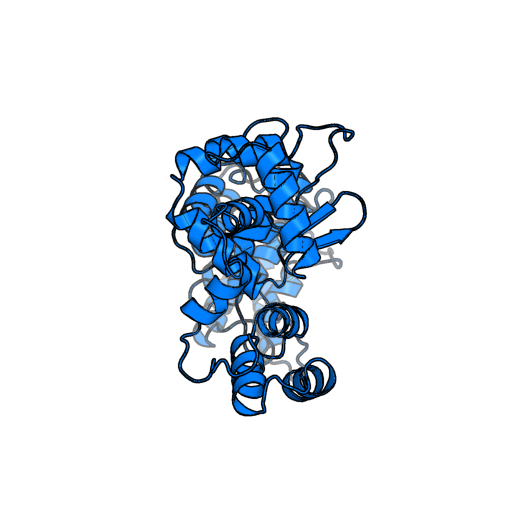 1.00 95.88 192 GLY A CA 1
ATOM 1527 C C . GLY A 1 192 ? -1.633 13.873 -8.777 1.00 95.88 192 GLY A C 1
ATOM 1528 O O . GLY A 1 192 ? -0.579 14.355 -9.198 1.00 95.88 192 GLY A O 1
ATOM 1529 N N . LEU A 1 193 ? -1.847 13.684 -7.471 1.00 96.19 193 LEU A N 1
ATOM 1530 C CA . LEU A 1 193 ? -0.915 14.116 -6.420 1.00 96.19 193 LEU A CA 1
ATOM 1531 C C . LEU A 1 193 ? 0.514 13.587 -6.595 1.00 96.19 193 LEU A C 1
ATOM 1533 O O . LEU A 1 193 ? 1.468 14.261 -6.212 1.00 96.19 193 LEU A O 1
ATOM 1537 N N . LEU A 1 194 ? 0.654 12.381 -7.143 1.00 96.50 194 LEU A N 1
ATOM 1538 C CA . LEU A 1 194 ? 1.917 11.667 -7.301 1.00 96.50 194 LEU A CA 1
ATOM 1539 C C . LEU A 1 194 ? 2.256 11.402 -8.777 1.00 96.50 194 LEU A C 1
ATOM 1541 O O . LEU A 1 194 ? 3.228 10.705 -9.056 1.00 96.50 194 LEU A O 1
ATOM 1545 N N . GLY A 1 195 ? 1.507 11.980 -9.725 1.00 94.00 195 GLY A N 1
ATOM 1546 C CA . GLY A 1 195 ? 1.686 11.754 -11.164 1.00 94.00 195 GLY A CA 1
ATOM 1547 C C . GLY A 1 195 ? 3.044 12.209 -11.701 1.00 94.00 195 GLY A C 1
ATOM 1548 O O . GLY A 1 195 ? 3.629 11.577 -12.580 1.00 94.00 195 GLY A O 1
ATOM 1549 N N . ARG A 1 196 ? 3.607 13.282 -11.133 1.00 91.31 196 ARG A N 1
ATOM 1550 C CA . ARG A 1 196 ? 4.912 13.840 -11.531 1.00 91.31 196 ARG A CA 1
ATOM 1551 C C . ARG A 1 196 ? 6.067 13.195 -10.764 1.00 91.31 196 ARG A C 1
ATOM 1553 O O . ARG A 1 196 ? 6.804 13.868 -10.044 1.00 91.31 196 ARG A O 1
ATOM 1560 N N . ILE A 1 197 ? 6.232 11.883 -10.932 1.00 90.94 197 ILE A N 1
ATOM 1561 C CA . ILE A 1 197 ? 7.149 11.039 -10.140 1.00 90.94 197 ILE A CA 1
ATOM 1562 C C . ILE A 1 197 ? 8.622 11.498 -10.137 1.00 90.94 197 ILE A C 1
ATOM 1564 O O . ILE A 1 197 ? 9.360 11.195 -9.200 1.00 90.94 197 ILE A O 1
ATOM 1568 N N . THR A 1 198 ? 9.066 12.237 -11.159 1.00 88.06 198 THR A N 1
ATOM 1569 C CA . THR A 1 198 ? 10.468 12.669 -11.322 1.00 88.06 198 THR A CA 1
ATOM 1570 C C . THR A 1 198 ? 10.848 13.860 -10.446 1.00 88.06 198 THR A C 1
ATOM 1572 O O . THR A 1 198 ? 12.022 14.025 -10.120 1.00 88.06 198 THR A O 1
ATOM 1575 N N . VAL A 1 199 ? 9.866 14.672 -10.046 1.00 88.19 199 VAL A N 1
ATOM 1576 C CA . VAL A 1 199 ? 10.059 15.951 -9.339 1.00 88.19 199 VAL A CA 1
ATOM 1577 C C . VAL A 1 199 ? 9.359 15.986 -7.978 1.00 88.19 199 VAL A C 1
ATOM 1579 O O . VAL A 1 199 ? 9.159 17.057 -7.408 1.00 88.19 199 VAL A O 1
ATOM 1582 N N . LEU A 1 200 ? 8.977 14.821 -7.447 1.00 89.94 200 LEU A N 1
ATOM 1583 C CA . LEU A 1 200 ? 8.391 14.711 -6.112 1.00 89.94 200 LEU A CA 1
ATOM 1584 C C . LEU A 1 200 ? 9.366 15.206 -5.035 1.00 89.94 200 LEU A C 1
ATOM 1586 O O . LEU A 1 200 ? 10.564 14.925 -5.081 1.00 89.94 200 LEU A O 1
ATOM 1590 N N . ASP A 1 201 ? 8.837 15.891 -4.024 1.00 89.44 201 ASP A N 1
ATOM 1591 C CA . ASP A 1 201 ? 9.590 16.190 -2.806 1.00 89.44 201 ASP A CA 1
ATOM 1592 C C . ASP A 1 201 ? 9.753 14.933 -1.924 1.00 89.44 201 ASP A C 1
ATOM 1594 O O . ASP A 1 201 ? 9.123 13.896 -2.145 1.00 89.44 201 ASP A O 1
ATOM 1598 N N . ASP A 1 202 ? 10.581 15.007 -0.877 1.00 89.19 202 ASP A N 1
ATOM 1599 C CA . ASP A 1 202 ? 10.854 13.858 0.005 1.00 89.19 202 ASP A CA 1
ATOM 1600 C C . ASP A 1 202 ? 9.621 13.356 0.783 1.00 89.19 202 ASP A C 1
ATOM 1602 O O . ASP A 1 202 ? 9.625 12.256 1.346 1.00 89.19 202 ASP A O 1
ATOM 1606 N N . ARG A 1 203 ? 8.557 14.160 0.886 1.00 90.56 203 ARG A N 1
ATOM 1607 C CA . ARG A 1 203 ? 7.300 13.739 1.520 1.00 90.56 203 ARG A CA 1
ATOM 1608 C C . ARG A 1 203 ? 6.461 12.941 0.527 1.00 90.56 203 ARG A C 1
ATOM 1610 O O . ARG A 1 203 ? 6.085 11.814 0.825 1.00 90.56 203 ARG A O 1
ATOM 1617 N N . SER A 1 204 ? 6.235 13.482 -0.659 1.00 92.88 204 SER A N 1
ATOM 1618 C CA . SER A 1 204 ? 5.462 12.839 -1.724 1.00 92.88 204 SER A CA 1
ATOM 1619 C C . SER A 1 204 ? 6.144 11.557 -2.204 1.00 92.88 204 SER A C 1
ATOM 1621 O O . SER A 1 204 ? 5.484 10.549 -2.427 1.00 92.88 204 SER A O 1
ATOM 1623 N N . ALA A 1 205 ? 7.477 11.544 -2.236 1.00 92.31 205 ALA A N 1
ATOM 1624 C CA . ALA A 1 205 ? 8.284 10.346 -2.428 1.00 92.31 205 ALA A CA 1
ATOM 1625 C C . ALA A 1 205 ? 7.968 9.224 -1.428 1.00 92.31 205 ALA A C 1
ATOM 1627 O O . ALA A 1 205 ? 7.733 8.089 -1.820 1.00 92.31 205 ALA A O 1
ATOM 1628 N N . ARG A 1 206 ? 7.923 9.545 -0.130 1.00 93.44 206 ARG A N 1
ATOM 1629 C CA . ARG A 1 206 ? 7.580 8.561 0.907 1.00 93.44 206 ARG A CA 1
ATOM 1630 C C . ARG A 1 206 ? 6.133 8.088 0.800 1.00 93.44 206 ARG A C 1
ATOM 1632 O O . ARG A 1 206 ? 5.856 6.931 1.089 1.00 93.44 206 ARG A O 1
ATOM 1639 N N . MET A 1 207 ? 5.211 8.960 0.385 1.00 96.25 207 MET A N 1
ATOM 1640 C CA . MET A 1 207 ? 3.836 8.543 0.086 1.00 96.25 207 MET A CA 1
ATOM 1641 C C . MET A 1 207 ? 3.800 7.544 -1.068 1.00 96.25 207 MET A C 1
ATOM 1643 O O . MET A 1 207 ? 3.099 6.542 -0.958 1.00 96.25 207 MET A O 1
ATOM 1647 N N . LEU A 1 208 ? 4.572 7.795 -2.130 1.00 96.25 208 LEU A N 1
ATOM 1648 C CA . LEU A 1 208 ? 4.709 6.879 -3.259 1.00 96.25 208 LEU A CA 1
ATOM 1649 C C . LEU A 1 208 ? 5.216 5.507 -2.798 1.00 96.25 208 LEU A C 1
ATOM 1651 O O . LEU A 1 208 ? 4.634 4.497 -3.177 1.00 96.25 208 LEU A O 1
ATOM 1655 N N . ASP A 1 209 ? 6.220 5.464 -1.917 1.00 93.75 209 ASP A N 1
ATOM 1656 C CA . ASP A 1 209 ? 6.725 4.205 -1.354 1.00 93.75 209 ASP A CA 1
ATOM 1657 C C . ASP A 1 209 ? 5.642 3.449 -0.557 1.00 93.75 209 ASP A C 1
ATOM 1659 O O . ASP A 1 209 ? 5.531 2.228 -0.666 1.00 93.75 209 ASP A O 1
ATOM 1663 N N . TYR A 1 210 ? 4.804 4.156 0.216 1.00 96.00 210 TYR A N 1
ATOM 1664 C CA . TYR A 1 210 ? 3.699 3.533 0.957 1.00 96.00 210 TYR A CA 1
ATOM 1665 C C . TYR A 1 210 ? 2.620 2.939 0.049 1.00 96.00 210 TYR A C 1
ATOM 1667 O O . TYR A 1 210 ? 2.096 1.870 0.353 1.00 96.00 210 TYR A O 1
ATOM 1675 N N . ILE A 1 211 ? 2.260 3.636 -1.030 1.00 96.88 211 ILE A N 1
ATOM 1676 C CA . ILE A 1 211 ? 1.128 3.268 -1.896 1.00 96.88 211 ILE A CA 1
ATOM 1677 C C . ILE A 1 211 ? 1.519 2.402 -3.096 1.00 96.88 211 ILE A C 1
ATOM 1679 O O . ILE A 1 211 ? 0.645 1.772 -3.687 1.00 96.88 211 ILE A O 1
ATOM 1683 N N . ALA A 1 212 ? 2.810 2.303 -3.421 1.00 96.00 212 ALA A N 1
ATOM 1684 C CA . ALA A 1 212 ? 3.334 1.430 -4.468 1.00 96.00 212 ALA A CA 1
ATOM 1685 C C . ALA A 1 212 ? 2.759 -0.005 -4.473 1.00 96.00 212 ALA A C 1
ATOM 1687 O O . ALA A 1 212 ? 2.379 -0.475 -5.547 1.00 96.00 212 ALA A O 1
ATOM 1688 N N . PRO A 1 213 ? 2.618 -0.709 -3.329 1.00 95.12 213 PRO A N 1
ATOM 1689 C CA . PRO A 1 213 ? 2.046 -2.059 -3.306 1.00 95.12 213 PRO A CA 1
ATOM 1690 C C . PRO A 1 213 ? 0.530 -2.122 -3.544 1.00 95.12 213 PRO A C 1
ATOM 1692 O O . PRO A 1 213 ? -0.006 -3.213 -3.755 1.00 95.12 213 PRO A O 1
ATOM 1695 N N . VAL A 1 214 ? -0.181 -0.992 -3.494 1.00 97.50 214 VAL A N 1
ATOM 1696 C CA . VAL A 1 214 ? -1.646 -0.948 -3.609 1.00 97.50 214 VAL A CA 1
ATOM 1697 C C . VAL A 1 214 ? -2.081 -1.100 -5.066 1.00 97.50 214 VAL A C 1
ATOM 1699 O O . VAL A 1 214 ? -2.919 -1.953 -5.356 1.00 97.50 214 VAL A O 1
ATOM 1702 N N . ALA A 1 215 ? -1.471 -0.339 -5.980 1.00 97.06 215 ALA A N 1
ATOM 1703 C CA . ALA A 1 215 ? -1.765 -0.373 -7.416 1.00 97.06 215 ALA A CA 1
ATOM 1704 C C . ALA A 1 215 ? -0.470 -0.498 -8.254 1.00 97.06 215 ALA A C 1
ATOM 1706 O O . ALA A 1 215 ? -0.063 0.458 -8.918 1.00 97.06 215 ALA A O 1
ATOM 1707 N N . PRO A 1 216 ? 0.210 -1.662 -8.217 1.00 96.69 216 PRO A N 1
ATOM 1708 C CA . PRO A 1 216 ? 1.515 -1.841 -8.857 1.00 96.69 216 PRO A CA 1
ATOM 1709 C C . PRO A 1 216 ? 1.498 -1.638 -10.375 1.00 96.69 216 PRO A C 1
ATOM 1711 O O . PRO A 1 216 ? 2.426 -1.037 -10.909 1.00 96.69 216 PRO A O 1
ATOM 1714 N N . GLU A 1 217 ? 0.445 -2.084 -11.066 1.00 97.25 217 GLU A N 1
ATOM 1715 C CA . GLU A 1 217 ? 0.314 -1.892 -12.518 1.00 97.25 217 GLU A CA 1
ATOM 1716 C C . GLU A 1 217 ? 0.137 -0.411 -12.875 1.00 97.25 217 GLU A C 1
ATOM 1718 O O . GLU A 1 217 ? 0.877 0.100 -13.707 1.00 97.25 217 GLU A O 1
ATOM 1723 N N . ALA A 1 218 ? -0.746 0.318 -12.182 1.00 98.19 218 ALA A N 1
ATOM 1724 C CA . ALA A 1 218 ? -0.928 1.755 -12.407 1.00 98.19 218 ALA A CA 1
ATOM 1725 C C . ALA A 1 218 ? 0.353 2.557 -12.112 1.00 98.19 218 ALA A C 1
ATOM 1727 O O . ALA A 1 218 ? 0.674 3.526 -12.805 1.00 98.19 218 ALA A O 1
ATOM 1728 N N . LEU A 1 219 ? 1.121 2.140 -11.098 1.00 98.19 219 LEU A N 1
ATOM 1729 C CA . LEU A 1 219 ? 2.434 2.717 -10.822 1.00 98.19 219 LEU A CA 1
ATOM 1730 C C . LEU A 1 219 ? 3.416 2.436 -11.965 1.00 98.19 219 LEU A C 1
ATOM 1732 O O . LEU A 1 219 ? 4.121 3.350 -12.392 1.00 98.19 219 LEU A O 1
ATOM 1736 N N . LEU A 1 220 ? 3.470 1.198 -12.461 1.00 98.44 220 LEU A N 1
ATOM 1737 C CA . LEU A 1 220 ? 4.335 0.829 -13.579 1.00 98.44 220 LEU A CA 1
ATOM 1738 C C . LEU A 1 220 ? 3.969 1.605 -14.848 1.00 98.44 220 LEU A C 1
ATOM 1740 O O . LEU A 1 220 ? 4.864 2.155 -15.485 1.00 98.44 220 LEU A O 1
ATOM 1744 N N . ASP A 1 221 ? 2.678 1.724 -15.162 1.00 98.25 221 ASP A N 1
ATOM 1745 C CA . ASP A 1 221 ? 2.169 2.525 -16.279 1.00 98.25 221 ASP A CA 1
ATOM 1746 C C . ASP A 1 221 ? 2.617 3.985 -16.157 1.00 98.25 221 ASP A C 1
ATOM 1748 O O . ASP A 1 221 ? 3.090 4.586 -17.126 1.00 98.25 221 ASP A O 1
ATOM 1752 N N . ARG A 1 222 ? 2.540 4.559 -14.947 1.00 97.38 222 ARG A N 1
ATOM 1753 C CA . ARG A 1 222 ? 3.003 5.927 -14.695 1.00 97.38 222 ARG A CA 1
ATOM 1754 C C . ARG A 1 222 ? 4.508 6.074 -14.883 1.00 97.38 222 ARG A C 1
ATOM 1756 O O . ARG A 1 222 ? 4.944 7.042 -15.506 1.00 97.38 222 ARG A O 1
ATOM 1763 N N . ILE A 1 223 ? 5.295 5.143 -14.341 1.00 96.81 223 ILE A N 1
ATOM 1764 C CA . ILE A 1 223 ? 6.754 5.150 -14.491 1.00 96.81 223 ILE A CA 1
ATOM 1765 C C . ILE A 1 223 ? 7.129 5.038 -15.967 1.00 96.81 223 ILE A C 1
ATOM 1767 O O . ILE A 1 223 ? 7.928 5.833 -16.453 1.00 96.81 223 ILE A O 1
ATOM 1771 N N . GLU A 1 224 ? 6.524 4.101 -16.691 1.00 96.69 224 GLU A N 1
ATOM 1772 C CA . GLU A 1 224 ? 6.767 3.889 -18.114 1.00 96.69 224 GLU A CA 1
ATOM 1773 C C . GLU A 1 224 ? 6.447 5.139 -18.939 1.00 96.69 224 GLU A C 1
ATOM 1775 O O . GLU A 1 224 ? 7.302 5.613 -19.690 1.00 96.69 224 GLU A O 1
ATOM 1780 N N . ALA A 1 225 ? 5.262 5.727 -18.741 1.00 95.12 225 ALA A N 1
ATOM 1781 C CA . ALA A 1 225 ? 4.835 6.928 -19.455 1.00 95.12 225 ALA A CA 1
ATOM 1782 C C . ALA A 1 225 ? 5.812 8.098 -19.270 1.00 95.12 225 ALA A C 1
ATOM 1784 O O . ALA A 1 225 ? 6.077 8.845 -20.208 1.00 95.12 225 ALA A O 1
ATOM 1785 N N . VAL A 1 226 ? 6.359 8.247 -18.065 1.00 92.06 226 VAL A N 1
ATOM 1786 C CA . VAL A 1 226 ? 7.282 9.328 -17.713 1.00 92.06 226 VAL A CA 1
ATOM 1787 C C . VAL A 1 226 ? 8.699 9.075 -18.227 1.00 92.06 226 VAL A C 1
ATOM 1789 O O . VAL A 1 226 ? 9.357 10.006 -18.682 1.00 92.06 226 VAL A O 1
ATOM 1792 N N . LEU A 1 227 ? 9.188 7.835 -18.155 1.00 91.31 227 LEU A N 1
ATOM 1793 C CA . LEU A 1 227 ? 10.551 7.503 -18.578 1.00 91.31 227 LEU A CA 1
ATOM 1794 C C . LEU A 1 227 ? 10.702 7.417 -20.101 1.00 91.31 227 LEU A C 1
ATOM 1796 O O . LEU A 1 227 ? 11.812 7.587 -20.592 1.00 91.31 227 LEU A O 1
ATOM 1800 N N . ILE A 1 228 ? 9.626 7.136 -20.841 1.00 90.00 228 ILE A N 1
ATOM 1801 C CA . ILE A 1 228 ? 9.638 7.038 -22.313 1.00 90.00 228 ILE A CA 1
ATOM 1802 C C . ILE A 1 228 ? 9.223 8.365 -22.978 1.00 90.00 228 ILE A C 1
ATOM 1804 O O . ILE A 1 228 ? 9.326 8.515 -24.197 1.00 90.00 228 ILE A O 1
ATOM 1808 N N . ALA A 1 229 ? 8.782 9.355 -22.196 1.00 88.44 229 ALA A N 1
ATOM 1809 C CA . ALA A 1 229 ? 8.420 10.665 -22.717 1.00 88.44 229 ALA A CA 1
ATOM 1810 C C . ALA A 1 229 ? 9.589 11.308 -23.487 1.00 88.44 229 ALA A C 1
ATOM 1812 O O . ALA A 1 229 ? 10.755 11.200 -23.107 1.00 88.44 229 ALA A O 1
ATOM 1813 N N . SER A 1 230 ? 9.281 11.986 -24.594 1.00 79.06 230 SER A N 1
ATOM 1814 C CA . SER A 1 230 ? 10.296 12.566 -25.486 1.00 79.06 230 SER A CA 1
ATOM 1815 C C . SER A 1 230 ? 11.143 13.662 -24.833 1.00 79.06 230 SER A C 1
ATOM 1817 O O . SER A 1 230 ? 12.235 13.954 -25.308 1.00 79.06 230 SER A O 1
ATOM 1819 N N . ASP A 1 231 ? 10.627 14.282 -23.774 1.00 78.19 231 ASP A N 1
ATOM 1820 C CA . ASP A 1 231 ? 11.278 15.305 -22.957 1.00 78.19 231 ASP A CA 1
ATOM 1821 C C . ASP A 1 231 ? 12.022 14.719 -21.742 1.00 78.19 231 ASP A C 1
ATOM 1823 O O . ASP A 1 231 ? 12.487 15.462 -20.879 1.00 78.19 231 ASP A O 1
ATOM 1827 N N . PHE A 1 232 ? 12.173 13.393 -21.656 1.00 80.62 232 PHE A N 1
ATOM 1828 C CA . PHE A 1 232 ? 12.928 12.755 -20.586 1.00 80.62 232 PHE A CA 1
ATOM 1829 C C . PHE A 1 232 ? 14.441 13.008 -20.724 1.00 80.62 232 PHE A C 1
ATOM 1831 O O . PHE A 1 232 ? 15.141 12.387 -21.525 1.00 80.62 232 PHE A O 1
ATOM 1838 N N . GLU A 1 233 ? 14.979 13.881 -19.870 1.00 72.31 233 GLU A N 1
ATOM 1839 C CA . GLU A 1 233 ? 16.399 14.271 -19.862 1.00 72.31 233 GLU A CA 1
ATOM 1840 C C . GLU A 1 233 ? 17.319 13.305 -19.076 1.00 72.31 233 GLU A C 1
ATOM 1842 O O . GLU A 1 233 ? 18.399 13.680 -18.621 1.00 72.31 233 GLU A O 1
ATOM 1847 N N . GLY A 1 234 ? 16.913 12.046 -18.872 1.00 70.25 234 GLY A N 1
ATOM 1848 C CA . GLY A 1 234 ? 17.808 11.007 -18.346 1.00 70.25 234 GLY A CA 1
ATOM 1849 C C . GLY A 1 234 ? 18.030 10.964 -16.832 1.00 70.25 234 GLY A C 1
ATOM 1850 O O . GLY A 1 234 ? 18.727 10.069 -16.357 1.00 70.25 234 GLY A O 1
ATOM 1851 N N . MET A 1 235 ? 17.442 11.889 -16.060 1.00 70.50 235 MET A N 1
ATOM 1852 C CA . MET A 1 235 ? 17.712 12.062 -14.618 1.00 70.50 235 MET A CA 1
ATOM 1853 C C . MET A 1 235 ? 19.218 12.038 -14.305 1.00 70.50 235 MET A C 1
ATOM 1855 O O . MET A 1 235 ? 19.685 11.172 -13.562 1.00 70.50 235 MET A O 1
ATOM 1859 N N . MET A 1 236 ? 19.977 12.947 -14.927 1.00 58.59 236 MET A N 1
ATOM 1860 C CA . MET A 1 236 ? 21.446 12.961 -14.920 1.00 58.59 236 MET A CA 1
ATOM 1861 C C . MET A 1 236 ? 22.078 12.674 -13.534 1.00 58.59 236 MET A C 1
ATOM 1863 O O . MET A 1 236 ? 21.653 13.257 -12.528 1.00 58.59 236 MET A O 1
ATOM 1867 N N . PRO A 1 237 ? 23.112 11.808 -13.451 1.00 51.16 237 PRO A N 1
ATOM 1868 C CA . PRO A 1 237 ? 23.796 11.486 -12.198 1.00 51.16 237 PRO A CA 1
ATOM 1869 C C . PRO A 1 237 ? 24.487 12.721 -11.599 1.00 51.16 237 PRO A C 1
ATOM 1871 O O . PRO A 1 237 ? 25.201 13.439 -12.288 1.00 51.16 237 PRO A O 1
ATOM 1874 N N . GLY A 1 238 ? 24.271 12.977 -10.307 1.00 48.97 238 GLY A N 1
ATOM 1875 C CA . GLY A 1 238 ? 24.825 14.134 -9.582 1.00 48.97 238 GLY A CA 1
ATOM 1876 C C . GLY A 1 238 ? 23.780 14.858 -8.730 1.00 48.97 238 GLY A C 1
ATOM 1877 O O . GLY A 1 238 ? 24.107 15.396 -7.676 1.00 48.97 238 GLY A O 1
ATOM 1878 N N . TYR A 1 239 ? 22.507 14.757 -9.126 1.00 48.06 239 TYR A N 1
ATOM 1879 C CA . TYR A 1 239 ? 21.342 15.169 -8.348 1.00 48.06 239 TYR A CA 1
ATOM 1880 C C . TYR A 1 239 ? 20.237 14.106 -8.446 1.00 48.06 239 TYR A C 1
ATOM 1882 O O . TYR A 1 239 ? 19.680 13.864 -9.509 1.00 48.06 239 TYR A O 1
ATOM 1890 N N . SER A 1 240 ? 19.890 13.500 -7.309 1.00 62.16 240 SER A N 1
ATOM 1891 C CA . SER A 1 240 ? 18.514 13.211 -6.861 1.00 62.16 240 SER A CA 1
ATOM 1892 C C . SER A 1 240 ? 18.347 11.823 -6.235 1.00 62.16 240 SER A C 1
ATOM 1894 O O . SER A 1 240 ? 18.588 10.776 -6.833 1.00 62.16 240 SER A O 1
ATOM 1896 N N . SER A 1 241 ? 17.811 11.830 -5.015 1.00 73.50 241 SER A N 1
ATOM 1897 C CA . SER A 1 241 ? 17.205 10.673 -4.350 1.00 73.50 241 SER A CA 1
ATOM 1898 C C . SER A 1 241 ? 16.099 10.019 -5.198 1.00 73.50 241 SER A C 1
ATOM 1900 O O . SER A 1 241 ? 15.814 8.835 -5.028 1.00 73.50 241 SER A O 1
ATOM 1902 N N . ARG A 1 242 ? 15.505 10.766 -6.142 1.00 84.81 242 ARG A N 1
ATOM 1903 C CA . ARG A 1 242 ? 14.375 10.339 -6.979 1.00 84.81 242 ARG A CA 1
ATOM 1904 C C . ARG A 1 242 ? 14.741 9.272 -7.997 1.00 84.81 242 ARG A C 1
ATOM 1906 O O . ARG A 1 242 ? 14.024 8.278 -8.080 1.00 84.81 242 ARG A O 1
ATOM 1913 N N . ARG A 1 243 ? 15.868 9.428 -8.703 1.00 85.75 243 ARG A N 1
ATOM 1914 C CA . ARG A 1 243 ? 16.359 8.404 -9.638 1.00 85.75 243 ARG A CA 1
ATOM 1915 C C . ARG A 1 243 ? 16.479 7.055 -8.930 1.00 85.75 243 ARG A C 1
ATOM 1917 O O . ARG A 1 243 ? 15.915 6.066 -9.385 1.00 85.75 243 ARG A O 1
ATOM 1924 N N . THR A 1 244 ? 17.151 7.041 -7.777 1.00 85.88 244 THR A N 1
ATOM 1925 C CA . THR A 1 244 ? 17.311 5.845 -6.939 1.00 85.88 244 THR A CA 1
ATOM 1926 C C . THR A 1 244 ? 15.971 5.280 -6.473 1.00 85.88 244 THR A C 1
ATOM 1928 O O . THR A 1 244 ? 15.775 4.073 -6.557 1.00 85.88 244 THR A O 1
ATOM 1931 N N . SER A 1 245 ? 15.027 6.118 -6.032 1.00 87.88 245 SER A N 1
ATOM 1932 C CA . SER A 1 245 ? 13.688 5.646 -5.651 1.00 87.88 245 SER A CA 1
ATOM 1933 C C . SER A 1 245 ? 12.952 4.965 -6.807 1.00 87.88 245 SER A C 1
ATOM 1935 O O . SER A 1 245 ? 12.402 3.891 -6.603 1.00 87.88 245 SER A O 1
ATOM 1937 N N . ILE A 1 246 ? 12.970 5.531 -8.018 1.00 91.88 246 ILE A N 1
ATOM 1938 C CA . ILE A 1 246 ? 12.297 4.926 -9.183 1.00 91.88 246 ILE A CA 1
ATOM 1939 C C . ILE A 1 246 ? 12.940 3.591 -9.554 1.00 91.88 246 ILE A C 1
ATOM 1941 O O . ILE A 1 246 ? 12.234 2.618 -9.802 1.00 91.88 246 ILE A O 1
ATOM 1945 N N . ILE A 1 247 ? 14.270 3.518 -9.536 1.00 91.44 247 ILE A N 1
ATOM 1946 C CA . ILE A 1 247 ? 15.000 2.268 -9.762 1.00 91.44 247 ILE A CA 1
ATOM 1947 C C . ILE A 1 247 ? 14.598 1.206 -8.733 1.00 91.44 247 ILE A C 1
ATOM 1949 O O . ILE A 1 247 ? 14.297 0.076 -9.109 1.00 91.44 247 ILE A O 1
ATOM 1953 N N . ASN A 1 248 ? 14.536 1.567 -7.449 1.00 91.00 248 ASN A N 1
ATOM 1954 C CA . ASN A 1 248 ? 14.119 0.650 -6.389 1.00 91.00 248 ASN A CA 1
ATOM 1955 C C . ASN A 1 248 ? 12.661 0.194 -6.573 1.00 91.00 248 ASN A C 1
ATOM 1957 O O . ASN A 1 248 ? 12.363 -0.981 -6.383 1.00 91.00 248 ASN A O 1
ATOM 1961 N N . LEU A 1 249 ? 11.757 1.085 -6.993 1.00 94.44 249 LEU A N 1
ATOM 1962 C CA . LEU A 1 249 ? 10.373 0.721 -7.315 1.00 94.44 249 LEU A CA 1
ATOM 1963 C C . LEU A 1 249 ? 10.307 -0.251 -8.498 1.00 94.44 249 LEU A C 1
ATOM 1965 O O . LEU A 1 249 ? 9.623 -1.264 -8.404 1.00 94.44 249 LEU A O 1
ATOM 1969 N N . LEU A 1 250 ? 11.058 -0.004 -9.575 1.00 95.81 250 LEU A N 1
ATOM 1970 C CA . LEU A 1 250 ? 11.140 -0.919 -10.719 1.00 95.81 250 LEU A CA 1
ATOM 1971 C C . LEU A 1 250 ? 11.700 -2.288 -10.323 1.00 95.81 250 LEU A C 1
ATOM 1973 O O . LEU A 1 250 ? 11.221 -3.301 -10.821 1.00 95.81 250 LEU A O 1
ATOM 1977 N N . GLN A 1 251 ? 12.670 -2.345 -9.406 1.00 93.69 251 GLN A N 1
ATOM 1978 C CA . GLN A 1 251 ? 13.152 -3.621 -8.874 1.00 93.69 251 GLN A CA 1
ATOM 1979 C C . GLN A 1 251 ? 12.075 -4.363 -8.088 1.00 93.69 251 GLN A C 1
ATOM 1981 O O . GLN A 1 251 ? 11.929 -5.573 -8.240 1.00 93.69 251 GLN A O 1
ATOM 1986 N N . LEU A 1 252 ? 11.327 -3.649 -7.239 1.00 93.75 252 LEU A N 1
ATOM 1987 C CA . LEU A 1 252 ? 10.220 -4.242 -6.501 1.00 93.75 252 LEU A CA 1
ATOM 1988 C C . LEU A 1 252 ? 9.175 -4.779 -7.481 1.00 93.75 252 LEU A C 1
ATOM 1990 O O . LEU A 1 252 ? 8.771 -5.926 -7.344 1.00 93.75 252 LEU A O 1
ATOM 1994 N N . LEU A 1 253 ? 8.781 -4.005 -8.489 1.00 95.69 253 LEU A N 1
ATOM 1995 C CA . LEU A 1 253 ? 7.790 -4.409 -9.489 1.00 95.69 253 LEU A CA 1
ATOM 1996 C C . LEU A 1 253 ? 8.272 -5.576 -10.368 1.00 95.69 253 LEU A C 1
ATOM 1998 O O . LEU A 1 253 ? 7.481 -6.456 -10.694 1.00 95.69 253 LEU A O 1
ATOM 2002 N N . ALA A 1 254 ? 9.572 -5.651 -10.674 1.00 95.94 254 ALA A N 1
ATOM 2003 C CA . ALA A 1 254 ? 10.173 -6.743 -11.446 1.00 95.94 254 ALA A CA 1
ATOM 2004 C C . ALA A 1 254 ? 10.107 -8.113 -10.747 1.00 95.94 254 ALA A C 1
ATOM 2006 O O . ALA A 1 254 ? 10.443 -9.128 -11.359 1.00 95.94 254 ALA A O 1
ATOM 2007 N N . TYR A 1 255 ? 9.682 -8.170 -9.482 1.00 94.06 255 TYR A N 1
ATOM 2008 C CA . TYR A 1 255 ? 9.413 -9.436 -8.811 1.00 94.06 255 TYR A CA 1
ATOM 2009 C C . TYR A 1 255 ? 8.343 -10.255 -9.552 1.00 94.06 255 TYR A C 1
ATOM 2011 O O . TYR A 1 255 ? 8.516 -11.459 -9.733 1.00 94.06 255 TYR A O 1
ATOM 2019 N N . GLU A 1 256 ? 7.284 -9.596 -10.029 1.00 93.50 256 GLU A N 1
ATOM 2020 C CA . GLU A 1 256 ? 6.132 -10.247 -10.653 1.00 93.50 256 GLU A CA 1
ATOM 2021 C C . GLU A 1 256 ? 6.432 -10.672 -12.099 1.00 93.50 256 GLU A C 1
ATOM 2023 O O . GLU A 1 256 ? 6.949 -9.895 -12.910 1.00 93.50 256 GLU A O 1
ATOM 2028 N N . THR A 1 257 ? 6.055 -11.901 -12.464 1.00 95.31 257 THR A N 1
ATOM 2029 C CA . THR A 1 257 ? 6.314 -12.470 -13.798 1.00 95.31 257 THR A CA 1
ATOM 2030 C C . THR A 1 257 ? 5.733 -11.613 -14.930 1.00 95.31 257 THR A C 1
ATOM 2032 O O . THR A 1 257 ? 6.357 -11.490 -15.982 1.00 95.31 257 THR A O 1
ATOM 2035 N N . ASN A 1 258 ? 4.553 -11.016 -14.742 1.00 96.50 258 ASN A N 1
ATOM 2036 C CA . ASN A 1 258 ? 3.869 -10.201 -15.755 1.00 96.50 258 ASN A CA 1
ATOM 2037 C C . ASN A 1 258 ? 4.514 -8.813 -15.950 1.00 96.50 258 ASN A C 1
ATOM 2039 O O . ASN A 1 258 ? 4.501 -8.284 -17.061 1.00 96.50 258 ASN A O 1
ATOM 2043 N N . ALA A 1 259 ? 5.107 -8.244 -14.899 1.00 97.31 259 ALA A N 1
ATOM 2044 C CA . ALA A 1 259 ? 5.731 -6.924 -14.913 1.00 97.31 259 ALA A CA 1
ATOM 2045 C C . ALA A 1 259 ? 7.227 -6.967 -15.266 1.00 97.31 259 ALA A C 1
ATOM 2047 O O . ALA A 1 259 ? 7.783 -5.953 -15.697 1.00 97.31 259 ALA A O 1
ATOM 2048 N N . PHE A 1 260 ? 7.878 -8.127 -15.109 1.00 97.56 260 PHE A N 1
ATOM 2049 C CA . PHE A 1 260 ? 9.328 -8.290 -15.231 1.00 97.56 260 PHE A CA 1
ATOM 2050 C C . PHE A 1 260 ? 9.917 -7.646 -16.487 1.00 97.56 260 PHE A C 1
ATOM 2052 O O . PHE A 1 260 ? 10.761 -6.758 -16.387 1.00 97.56 260 PHE A O 1
ATOM 2059 N N . GLU A 1 261 ? 9.477 -8.056 -17.678 1.00 98.19 261 GLU A N 1
ATOM 2060 C CA . GLU A 1 261 ? 10.107 -7.582 -18.913 1.00 98.19 261 GLU A CA 1
ATOM 2061 C C . GLU A 1 261 ? 9.961 -6.066 -19.099 1.00 98.19 261 GLU A C 1
ATOM 2063 O O . GLU A 1 261 ? 10.914 -5.406 -19.516 1.00 98.19 261 GLU A O 1
ATOM 2068 N N . ARG A 1 262 ? 8.793 -5.504 -18.751 1.00 98.06 262 ARG A N 1
ATOM 2069 C CA . ARG A 1 262 ? 8.551 -4.052 -18.774 1.00 98.06 262 ARG A CA 1
ATOM 2070 C C . ARG A 1 262 ? 9.523 -3.343 -17.833 1.00 98.06 262 ARG A C 1
ATOM 2072 O O . ARG A 1 262 ? 10.234 -2.431 -18.251 1.00 98.06 262 ARG A O 1
ATOM 2079 N N . CYS A 1 263 ? 9.636 -3.822 -16.594 1.00 98.12 263 CYS A N 1
ATOM 2080 C CA . CYS A 1 263 ? 10.532 -3.244 -15.597 1.00 98.12 263 CYS A CA 1
ATOM 2081 C C . CYS A 1 263 ? 12.001 -3.296 -16.034 1.00 98.12 263 CYS A C 1
ATOM 2083 O O . CYS A 1 263 ? 12.704 -2.290 -15.936 1.00 98.12 263 CYS A O 1
ATOM 2085 N N . ILE A 1 264 ? 12.476 -4.431 -16.563 1.00 97.94 264 ILE A N 1
ATOM 2086 C CA . ILE A 1 264 ? 13.872 -4.549 -17.001 1.00 97.94 264 ILE A CA 1
ATOM 2087 C C . ILE A 1 264 ? 14.156 -3.660 -18.215 1.00 97.94 264 ILE A C 1
ATOM 2089 O O . ILE A 1 264 ? 15.208 -3.023 -18.255 1.00 97.94 264 ILE A O 1
ATOM 2093 N N . ARG A 1 265 ? 13.234 -3.543 -19.180 1.00 97.81 265 ARG A N 1
ATOM 2094 C CA . ARG A 1 265 ? 13.404 -2.622 -20.319 1.00 97.81 265 ARG A CA 1
ATOM 2095 C C . ARG A 1 265 ? 13.511 -1.166 -19.858 1.00 97.81 265 ARG A C 1
ATOM 2097 O O . ARG A 1 265 ? 14.381 -0.446 -20.349 1.00 97.81 265 ARG A O 1
ATOM 2104 N N . LEU A 1 266 ? 12.714 -0.755 -18.870 1.00 96.94 266 LEU A N 1
ATOM 2105 C CA . LEU A 1 266 ? 12.814 0.574 -18.254 1.00 96.94 266 LEU A CA 1
ATOM 2106 C C . LEU A 1 266 ? 14.139 0.771 -17.509 1.00 96.94 266 LEU A C 1
ATOM 2108 O O . LEU A 1 266 ? 14.780 1.809 -17.663 1.00 96.94 266 LEU A O 1
ATOM 2112 N N . LEU A 1 267 ? 14.611 -0.231 -16.763 1.00 95.88 267 LEU A N 1
ATOM 2113 C CA . LEU A 1 267 ? 15.923 -0.176 -16.112 1.00 95.88 267 LEU A CA 1
ATOM 2114 C C . LEU A 1 267 ? 17.066 -0.081 -17.136 1.00 95.88 267 LEU A C 1
ATOM 2116 O O . LEU A 1 267 ? 17.986 0.714 -16.947 1.00 95.88 267 LEU A O 1
ATOM 2120 N N . ILE A 1 268 ? 17.007 -0.830 -18.245 1.00 95.62 268 ILE A N 1
ATOM 2121 C CA . ILE A 1 268 ? 17.974 -0.728 -19.353 1.00 95.62 268 ILE A CA 1
ATOM 2122 C C . ILE A 1 268 ? 17.939 0.680 -19.959 1.00 95.62 268 ILE A C 1
ATOM 2124 O O . ILE A 1 268 ? 18.996 1.262 -20.204 1.00 95.62 268 ILE A O 1
ATOM 2128 N N . HIS A 1 269 ? 16.746 1.249 -20.154 1.00 93.06 269 HIS A N 1
ATOM 2129 C CA . HIS A 1 269 ? 16.591 2.631 -20.602 1.00 93.06 269 HIS A CA 1
ATOM 2130 C C . HIS A 1 269 ? 17.213 3.628 -19.612 1.00 93.06 269 HIS A C 1
ATOM 2132 O O . HIS A 1 269 ? 17.891 4.558 -20.022 1.00 93.06 269 HIS A O 1
ATOM 2138 N N . MET A 1 270 ? 17.091 3.419 -18.300 1.00 90.62 270 MET A N 1
ATOM 2139 C CA . MET A 1 270 ? 17.777 4.264 -17.312 1.00 90.62 270 MET A CA 1
ATOM 2140 C C . MET A 1 270 ? 19.301 4.053 -17.282 1.00 90.62 270 MET A C 1
ATOM 2142 O O . MET A 1 270 ? 20.053 4.993 -17.009 1.00 90.62 270 MET A O 1
ATOM 2146 N N . ALA A 1 271 ? 19.780 2.838 -17.565 1.00 90.75 271 ALA A N 1
ATOM 2147 C CA . ALA A 1 271 ? 21.206 2.505 -17.640 1.00 90.75 271 ALA A CA 1
ATOM 2148 C C . ALA A 1 271 ? 21.912 3.139 -18.855 1.00 90.75 271 ALA A C 1
ATOM 2150 O O . ALA A 1 271 ? 23.144 3.269 -18.874 1.00 90.75 271 ALA A O 1
ATOM 2151 N N . ASP A 1 272 ? 21.137 3.561 -19.855 1.00 89.12 272 ASP A N 1
ATOM 2152 C CA . ASP A 1 272 ? 21.604 4.342 -20.997 1.00 89.12 272 ASP A CA 1
ATOM 2153 C C . ASP A 1 272 ? 21.999 5.784 -20.620 1.00 89.12 272 ASP A C 1
ATOM 2155 O O . ASP A 1 272 ? 22.757 6.417 -21.349 1.00 89.12 272 ASP A O 1
ATOM 2159 N N . TYR A 1 273 ? 21.556 6.302 -19.478 1.00 85.44 273 TYR A N 1
ATOM 2160 C CA . TYR A 1 273 ? 21.944 7.634 -18.986 1.00 85.44 273 TYR A CA 1
ATOM 2161 C C . TYR A 1 273 ? 22.971 7.573 -17.849 1.00 85.44 273 TYR A C 1
ATOM 2163 O O . TYR A 1 273 ? 23.370 8.593 -17.297 1.00 85.44 273 TYR A O 1
ATOM 2171 N N . GLU A 1 274 ? 23.400 6.371 -17.471 1.00 84.25 274 GLU A N 1
ATOM 2172 C CA . GLU A 1 274 ? 24.399 6.169 -16.429 1.00 84.25 274 GLU A CA 1
ATOM 2173 C C . GLU A 1 274 ? 25.822 6.380 -16.976 1.00 84.25 274 GLU A C 1
ATOM 2175 O O . GLU A 1 274 ? 26.154 5.907 -18.066 1.00 84.25 274 GLU A O 1
ATOM 2180 N N . GLU A 1 275 ? 26.695 7.040 -16.216 1.00 79.38 275 GLU A N 1
ATOM 2181 C CA . GLU A 1 275 ? 28.113 7.167 -16.577 1.00 79.38 275 GLU A CA 1
ATOM 2182 C C . GLU A 1 275 ? 28.832 5.804 -16.546 1.00 79.38 275 GLU A C 1
ATOM 2184 O O . GLU A 1 275 ? 28.386 4.848 -15.907 1.00 79.38 275 GLU A O 1
ATOM 2189 N N . GLU A 1 276 ? 29.940 5.660 -17.274 1.00 69.62 276 GLU A N 1
ATOM 2190 C CA . GLU A 1 276 ? 30.647 4.371 -17.384 1.00 69.62 276 GLU A CA 1
ATOM 2191 C C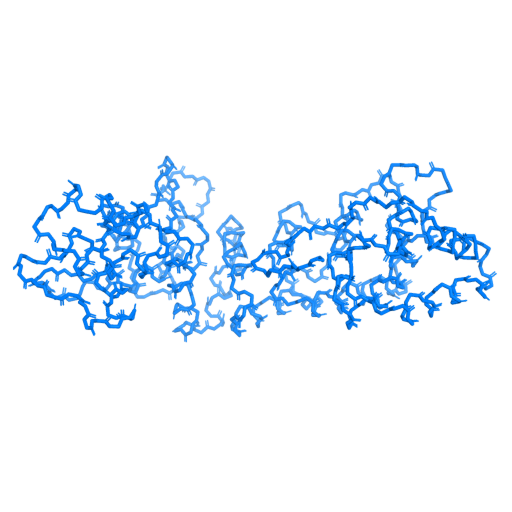 . GLU A 1 276 ? 31.300 3.916 -16.066 1.00 69.62 276 GLU A C 1
ATOM 2193 O O . GLU A 1 276 ? 31.331 2.715 -15.808 1.00 69.62 276 GLU A O 1
ATOM 2198 N N . ASN A 1 277 ? 31.720 4.853 -15.205 1.00 66.50 277 ASN A N 1
ATOM 2199 C CA . ASN A 1 277 ? 32.454 4.589 -13.955 1.00 66.50 277 ASN A CA 1
ATOM 2200 C C . ASN A 1 277 ? 31.604 4.780 -12.682 1.00 66.50 277 ASN A C 1
ATOM 2202 O O . ASN A 1 277 ? 32.133 5.073 -11.609 1.00 66.50 277 ASN A O 1
ATOM 2206 N N . ASN A 1 278 ? 30.277 4.675 -12.788 1.00 66.06 278 ASN A N 1
ATOM 2207 C CA . ASN A 1 278 ? 29.403 4.804 -11.626 1.00 66.06 278 ASN A CA 1
ATOM 2208 C C . ASN A 1 278 ? 29.366 3.497 -10.814 1.00 66.06 278 ASN A C 1
ATOM 2210 O O . ASN A 1 278 ? 28.493 2.659 -11.018 1.00 66.06 278 ASN A O 1
ATOM 2214 N N . ASP A 1 279 ? 30.305 3.327 -9.882 1.00 60.22 279 ASP A N 1
ATOM 2215 C CA . ASP A 1 279 ? 30.369 2.128 -9.030 1.00 60.22 279 ASP A CA 1
ATOM 2216 C C . ASP A 1 279 ? 29.361 2.156 -7.867 1.00 60.22 279 ASP A C 1
ATOM 2218 O O . ASP A 1 279 ? 29.007 1.112 -7.313 1.00 60.22 279 ASP A O 1
ATOM 2222 N N . ASN A 1 280 ? 28.855 3.338 -7.496 1.00 59.81 280 ASN A N 1
ATOM 2223 C CA . ASN A 1 280 ? 27.901 3.478 -6.402 1.00 59.81 280 ASN A CA 1
ATOM 2224 C C . ASN A 1 280 ? 26.455 3.382 -6.917 1.00 59.81 280 ASN A C 1
ATOM 2226 O O . ASN A 1 280 ? 26.001 4.213 -7.703 1.00 59.81 280 ASN A O 1
ATOM 2230 N N . ASN A 1 281 ? 25.709 2.380 -6.441 1.00 68.12 281 ASN A N 1
ATOM 2231 C CA . ASN A 1 281 ? 24.302 2.155 -6.795 1.00 68.12 281 ASN A CA 1
ATOM 2232 C C . ASN A 1 281 ? 24.050 2.015 -8.315 1.00 68.12 281 ASN A C 1
ATOM 2234 O O . ASN A 1 281 ? 23.122 2.617 -8.865 1.00 68.12 281 ASN A O 1
ATOM 2238 N N . SER A 1 282 ? 24.904 1.246 -9.000 1.00 85.12 282 SER A N 1
ATOM 2239 C CA . SER A 1 282 ? 24.821 1.099 -10.454 1.00 85.12 282 SER A CA 1
ATOM 2240 C C . SER A 1 282 ? 23.558 0.370 -10.905 1.00 85.12 282 SER A C 1
ATOM 2242 O O . SER A 1 282 ? 23.296 -0.754 -10.470 1.00 85.12 282 SER A O 1
ATOM 2244 N N . VAL A 1 283 ? 22.820 0.962 -11.850 1.00 89.38 283 VAL A N 1
ATOM 2245 C CA . VAL A 1 283 ? 21.618 0.331 -12.423 1.00 89.38 283 VAL A CA 1
ATOM 2246 C C . VAL A 1 283 ? 22.012 -0.898 -13.221 1.00 89.38 283 VAL A C 1
ATOM 2248 O O . VAL A 1 283 ? 21.360 -1.932 -13.124 1.00 89.38 283 VAL A O 1
ATOM 2251 N N . ARG A 1 284 ? 23.127 -0.828 -13.956 1.00 90.94 284 ARG A N 1
ATOM 2252 C CA . ARG A 1 284 ? 23.663 -1.978 -14.699 1.00 90.94 284 ARG A CA 1
ATOM 2253 C C . ARG A 1 284 ? 23.937 -3.168 -13.785 1.00 90.94 284 ARG A C 1
ATOM 2255 O O . ARG A 1 284 ? 23.556 -4.278 -14.137 1.00 90.94 284 ARG A O 1
ATOM 2262 N N . ASN A 1 285 ? 24.551 -2.937 -12.623 1.00 89.12 285 ASN A N 1
ATOM 2263 C CA . ASN A 1 285 ? 24.842 -4.013 -11.671 1.00 89.12 285 ASN A CA 1
ATOM 2264 C C . ASN A 1 285 ? 23.563 -4.589 -11.059 1.00 89.12 285 ASN A C 1
ATOM 2266 O O . ASN A 1 285 ? 23.480 -5.789 -10.848 1.00 89.12 285 ASN A O 1
ATOM 2270 N N . GLN A 1 286 ? 22.553 -3.761 -10.797 1.00 90.25 286 GLN A N 1
ATOM 2271 C CA . GLN A 1 286 ? 21.267 -4.243 -10.290 1.00 90.25 286 GLN A CA 1
ATOM 2272 C C . GLN A 1 286 ? 20.503 -5.062 -11.333 1.00 90.25 286 GLN A C 1
ATOM 2274 O O . GLN A 1 286 ? 19.916 -6.084 -10.993 1.00 90.25 286 GLN A O 1
ATOM 2279 N N . ILE A 1 287 ? 20.540 -4.655 -12.608 1.00 95.38 287 ILE A N 1
ATOM 2280 C CA . ILE A 1 287 ? 19.913 -5.411 -13.696 1.00 95.38 287 ILE A CA 1
ATOM 2281 C C . ILE A 1 287 ? 20.491 -6.825 -13.765 1.00 95.38 287 ILE A C 1
ATOM 2283 O O . ILE A 1 287 ? 19.727 -7.778 -13.890 1.00 95.38 287 ILE A O 1
ATOM 2287 N N . THR A 1 288 ? 21.816 -6.988 -13.678 1.00 94.38 288 THR A N 1
ATOM 2288 C CA . THR A 1 288 ? 22.442 -8.312 -13.831 1.00 94.38 288 THR A CA 1
ATOM 2289 C C . THR A 1 288 ? 22.055 -9.280 -12.714 1.00 94.38 288 THR A C 1
ATOM 2291 O O . THR A 1 288 ? 21.966 -10.477 -12.974 1.00 94.38 288 THR A O 1
ATOM 2294 N N . GLN A 1 289 ? 21.729 -8.796 -11.509 1.00 93.44 289 GLN A N 1
ATOM 2295 C CA . GLN A 1 289 ? 21.300 -9.651 -10.392 1.00 93.44 289 GLN A CA 1
ATOM 2296 C C . GLN A 1 289 ? 20.024 -10.453 -10.697 1.00 93.44 289 GLN A C 1
ATOM 2298 O O . GLN A 1 289 ? 19.891 -11.580 -10.218 1.00 93.44 289 GLN A O 1
ATOM 2303 N N . PHE A 1 290 ? 19.126 -9.936 -11.543 1.00 95.25 290 PHE A N 1
ATOM 2304 C CA . PHE A 1 290 ? 17.923 -10.658 -11.980 1.00 95.25 290 PHE A CA 1
ATOM 2305 C C . PHE A 1 290 ? 18.221 -11.891 -12.849 1.00 95.25 290 PHE A C 1
ATOM 2307 O O . PHE A 1 290 ? 17.348 -12.738 -13.053 1.00 95.25 290 PHE A O 1
ATOM 2314 N N . PHE A 1 291 ? 19.446 -12.001 -13.366 1.00 95.56 291 PHE A N 1
ATOM 2315 C CA . PHE A 1 291 ? 19.873 -13.073 -14.263 1.00 95.56 291 PHE A CA 1
ATOM 2316 C C . PHE A 1 291 ? 20.638 -14.182 -13.543 1.00 95.56 291 PHE A C 1
ATOM 2318 O O . PHE A 1 291 ? 20.989 -15.167 -14.182 1.00 95.56 291 PHE A O 1
ATOM 2325 N N . GLN A 1 292 ? 20.842 -14.069 -12.226 1.00 93.12 292 GLN A N 1
ATOM 2326 C CA . GLN A 1 292 ? 21.342 -15.173 -11.408 1.00 93.12 292 GLN A CA 1
ATOM 2327 C C . GLN A 1 292 ? 20.414 -16.393 -11.524 1.00 93.12 292 GLN A C 1
ATOM 2329 O O . GLN A 1 292 ? 19.189 -16.258 -11.600 1.00 93.12 292 GLN A O 1
ATOM 2334 N N . ALA A 1 293 ? 20.990 -17.596 -11.506 1.00 89.75 293 ALA A N 1
ATOM 2335 C CA . ALA A 1 293 ? 20.211 -18.833 -11.576 1.00 89.75 293 ALA A CA 1
ATOM 2336 C C . ALA A 1 293 ? 19.329 -19.045 -10.330 1.00 89.75 293 ALA A C 1
ATOM 2338 O O . ALA A 1 293 ? 18.240 -19.611 -10.439 1.00 89.75 293 ALA A O 1
ATOM 2339 N N . TYR A 1 294 ? 19.783 -18.567 -9.167 1.00 87.88 294 TYR A N 1
ATOM 2340 C CA . TYR A 1 294 ? 19.090 -18.665 -7.884 1.00 87.88 294 TYR A CA 1
ATOM 2341 C C . TYR A 1 294 ? 19.137 -17.325 -7.131 1.00 87.88 294 TYR A C 1
ATOM 2343 O O . TYR A 1 294 ? 20.034 -16.519 -7.367 1.00 87.88 294 TYR A O 1
ATOM 2351 N N . LEU A 1 295 ? 18.166 -17.079 -6.239 1.00 88.75 295 LEU A N 1
ATOM 2352 C CA . LEU A 1 295 ? 18.025 -15.833 -5.461 1.00 88.75 295 LEU A CA 1
ATOM 2353 C C . LEU A 1 295 ? 17.997 -14.538 -6.300 1.00 88.75 295 LEU A C 1
ATOM 2355 O O . LEU A 1 295 ? 18.405 -13.475 -5.835 1.00 88.75 295 LEU A O 1
ATOM 2359 N N . SER A 1 296 ? 17.473 -14.609 -7.526 1.00 90.50 296 SER A N 1
ATOM 2360 C CA . SER A 1 296 ? 17.424 -13.482 -8.468 1.00 90.50 296 SER A CA 1
ATOM 2361 C C . SER A 1 296 ? 16.406 -12.392 -8.116 1.00 90.50 296 SER A C 1
ATOM 2363 O O . SER A 1 296 ? 16.324 -11.394 -8.826 1.00 90.50 296 SER A O 1
ATOM 2365 N N . GLY A 1 297 ? 15.592 -12.586 -7.073 1.00 90.06 297 GLY A N 1
ATOM 2366 C CA . GLY A 1 297 ? 14.594 -11.604 -6.638 1.00 90.06 297 GLY A CA 1
ATOM 2367 C C . GLY A 1 297 ? 13.410 -11.426 -7.593 1.00 90.06 297 GLY A C 1
ATOM 2368 O O . GLY A 1 297 ? 12.824 -10.348 -7.631 1.00 90.06 297 GLY A O 1
ATOM 2369 N N . THR A 1 298 ? 13.074 -12.449 -8.388 1.00 92.94 298 THR A N 1
ATOM 2370 C CA . THR A 1 298 ? 11.972 -12.411 -9.365 1.00 92.94 298 THR A CA 1
ATOM 2371 C C . THR A 1 298 ? 11.396 -13.798 -9.644 1.00 92.94 298 THR A C 1
ATOM 2373 O O . THR A 1 298 ? 12.129 -14.787 -9.618 1.00 92.94 298 THR A O 1
ATOM 2376 N N . HIS A 1 299 ? 10.102 -13.849 -9.972 1.00 93.62 299 HIS A N 1
ATOM 2377 C CA . HIS A 1 299 ? 9.384 -15.015 -10.506 1.00 93.62 299 HIS A CA 1
ATOM 2378 C C . HIS A 1 299 ? 9.451 -15.123 -12.036 1.00 93.62 299 HIS A C 1
ATOM 2380 O O . HIS A 1 299 ? 8.752 -15.936 -12.647 1.00 93.62 299 HIS A O 1
ATOM 2386 N N . ALA A 1 300 ? 10.258 -14.295 -12.699 1.00 95.62 300 ALA A N 1
ATOM 2387 C CA . ALA A 1 300 ? 10.435 -14.371 -14.141 1.00 95.62 300 ALA A CA 1
ATOM 2388 C C . ALA A 1 300 ? 10.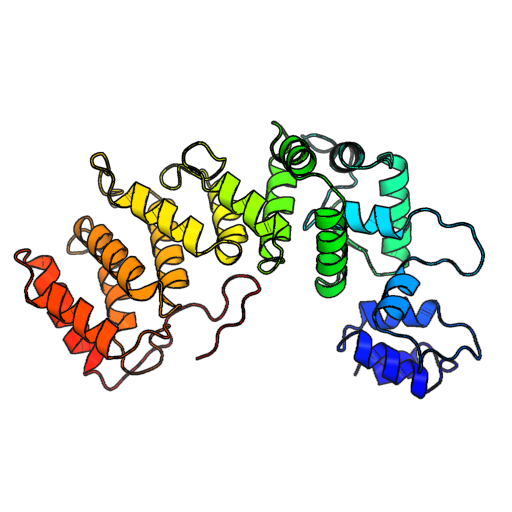939 -15.751 -14.586 1.00 95.62 300 ALA A C 1
ATOM 2390 O O . ALA A 1 300 ? 11.911 -16.304 -14.061 1.00 95.62 300 ALA A O 1
ATOM 2391 N N . SER A 1 301 ? 10.306 -16.287 -15.626 1.00 96.12 301 SER A N 1
ATOM 2392 C CA . SER A 1 301 ? 10.736 -17.536 -16.249 1.00 96.12 301 SER A CA 1
ATOM 2393 C C . SER A 1 301 ? 12.122 -17.398 -16.889 1.00 96.12 301 SER A C 1
ATOM 2395 O O . SER A 1 301 ? 12.551 -16.317 -17.305 1.00 96.12 301 SER A O 1
ATOM 2397 N N . LEU A 1 302 ? 12.821 -18.526 -17.053 1.00 95.56 302 LEU A N 1
ATOM 2398 C CA . LEU A 1 302 ? 14.088 -18.561 -17.789 1.00 95.56 302 LEU A CA 1
ATOM 2399 C C . LEU A 1 302 ? 13.939 -17.991 -19.212 1.00 95.56 302 LEU A C 1
ATOM 2401 O O . LEU A 1 302 ? 14.815 -17.261 -19.665 1.00 95.56 302 LEU A O 1
ATOM 2405 N N . SER A 1 303 ? 12.819 -18.259 -19.887 1.00 97.62 303 SER A N 1
ATOM 2406 C CA . SER A 1 303 ? 12.523 -17.716 -21.218 1.00 97.62 303 SER A CA 1
ATOM 2407 C C . SER A 1 303 ? 12.448 -16.190 -21.244 1.00 97.62 303 SER A C 1
ATOM 2409 O O . SER A 1 303 ? 13.022 -15.587 -22.146 1.00 97.62 303 SER A O 1
ATOM 2411 N N . GLN A 1 304 ? 11.808 -15.560 -20.254 1.00 97.88 304 GLN A N 1
ATOM 2412 C CA . GLN A 1 304 ? 11.728 -14.094 -20.179 1.00 97.88 304 GLN A CA 1
ATOM 2413 C C . GLN A 1 304 ? 13.111 -13.476 -19.972 1.00 97.88 304 GLN A C 1
ATOM 2415 O O . GLN A 1 304 ? 13.476 -12.506 -20.634 1.00 97.88 304 GLN A O 1
ATOM 2420 N N . ARG A 1 305 ? 13.928 -14.087 -19.107 1.00 97.75 305 ARG A N 1
ATOM 2421 C CA . ARG A 1 305 ? 15.315 -13.657 -18.893 1.00 97.75 305 ARG A CA 1
ATOM 2422 C C . ARG A 1 305 ? 1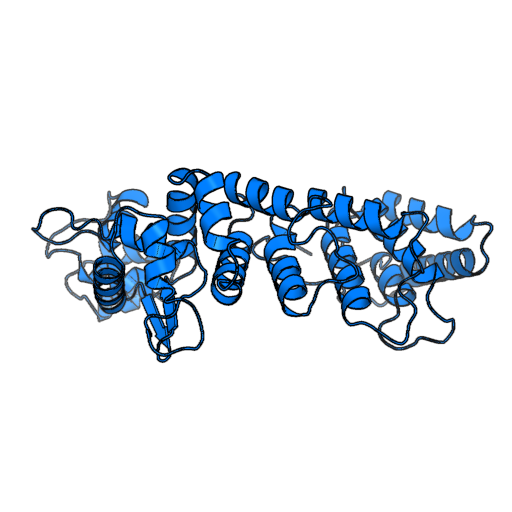6.146 -13.800 -20.169 1.00 97.75 305 ARG A C 1
ATOM 2424 O O . ARG A 1 305 ? 16.776 -12.840 -20.597 1.00 97.75 305 ARG A O 1
ATOM 2431 N N . ILE A 1 306 ? 16.098 -14.951 -20.839 1.00 97.56 306 ILE A N 1
ATOM 2432 C CA . ILE A 1 306 ? 16.812 -15.162 -22.111 1.00 97.56 306 ILE A CA 1
ATOM 2433 C C . ILE A 1 306 ? 16.359 -14.158 -23.183 1.00 97.56 306 ILE A C 1
ATOM 2435 O O . ILE A 1 306 ? 17.198 -13.644 -23.920 1.00 97.56 306 ILE A O 1
ATOM 2439 N N . SER A 1 307 ? 15.061 -13.846 -23.253 1.00 98.06 307 SER A N 1
ATOM 2440 C CA . SER A 1 307 ? 14.513 -12.863 -24.196 1.00 98.06 307 SER A CA 1
ATOM 2441 C C . SER A 1 307 ? 15.185 -11.493 -24.037 1.00 98.06 307 SER A C 1
ATOM 2443 O O . SER A 1 307 ? 15.816 -11.000 -24.973 1.00 98.06 307 SER A O 1
ATOM 2445 N N . ILE A 1 308 ? 15.171 -10.936 -22.821 1.00 98.25 308 ILE A N 1
ATOM 2446 C CA . ILE A 1 308 ? 15.806 -9.645 -22.519 1.00 98.25 308 ILE A CA 1
ATOM 2447 C C . ILE A 1 308 ? 17.321 -9.679 -22.767 1.00 98.25 308 ILE A C 1
ATOM 2449 O O . ILE A 1 308 ? 17.891 -8.738 -23.323 1.00 98.25 308 ILE A O 1
ATOM 2453 N N . MET A 1 309 ? 17.987 -10.772 -22.389 1.00 97.81 309 MET A N 1
ATOM 2454 C CA . MET A 1 309 ? 19.421 -10.937 -22.629 1.00 97.81 309 MET A CA 1
ATOM 2455 C C . MET A 1 309 ? 19.745 -10.870 -24.129 1.00 97.81 309 MET A C 1
ATOM 2457 O O . MET A 1 309 ? 20.672 -10.165 -24.532 1.00 97.81 309 MET A O 1
ATOM 2461 N N . ASN A 1 310 ? 18.952 -11.545 -24.965 1.00 98.06 310 ASN A N 1
ATOM 2462 C CA . ASN A 1 310 ? 19.113 -11.533 -26.417 1.00 98.06 310 ASN A CA 1
ATOM 2463 C C . ASN A 1 310 ? 18.820 -10.157 -27.031 1.00 98.06 310 ASN A C 1
ATOM 2465 O O . ASN A 1 310 ? 19.551 -9.741 -27.932 1.00 98.06 310 ASN A O 1
ATOM 2469 N N . GLU A 1 311 ? 17.816 -9.424 -26.534 1.00 98.06 311 GLU A N 1
ATOM 2470 C CA . GLU A 1 311 ? 17.557 -8.029 -26.932 1.00 98.06 311 GLU A CA 1
ATOM 2471 C C . GLU A 1 311 ? 18.796 -7.143 -26.692 1.00 98.06 311 GLU A C 1
ATOM 2473 O O . GLU A 1 311 ? 19.192 -6.353 -27.554 1.00 98.06 311 GLU A O 1
ATOM 2478 N N . CYS A 1 312 ? 19.467 -7.308 -25.547 1.00 97.94 312 CYS A N 1
ATOM 2479 C CA . CYS A 1 312 ? 20.709 -6.599 -25.238 1.00 97.94 312 CYS A CA 1
ATOM 2480 C C . CYS A 1 312 ? 21.881 -7.028 -26.136 1.00 97.94 312 CYS A C 1
ATOM 2482 O O . CYS A 1 312 ? 22.564 -6.165 -26.691 1.00 97.94 312 CYS A O 1
ATOM 2484 N N . LEU A 1 313 ? 22.111 -8.335 -26.305 1.00 97.75 313 LEU A N 1
ATOM 2485 C CA . LEU A 1 313 ? 23.235 -8.887 -27.080 1.00 97.75 313 LEU A CA 1
ATOM 2486 C C . LEU A 1 313 ? 23.180 -8.507 -28.566 1.00 97.75 313 LEU A C 1
ATOM 2488 O O . LEU A 1 313 ? 24.219 -8.285 -29.191 1.00 97.75 313 LEU A O 1
ATOM 2492 N N . THR A 1 314 ? 21.972 -8.404 -29.119 1.00 97.62 314 THR A N 1
ATOM 2493 C CA . THR A 1 314 ? 21.724 -8.063 -30.530 1.00 97.62 314 THR A CA 1
ATOM 2494 C C . THR A 1 314 ? 21.575 -6.558 -30.770 1.00 97.62 314 THR A C 1
ATOM 2496 O O . THR A 1 314 ? 21.477 -6.119 -31.916 1.00 97.62 314 THR A O 1
ATOM 2499 N N . SER A 1 315 ? 21.602 -5.740 -29.712 1.00 97.12 315 SER A N 1
ATOM 2500 C CA . SER A 1 315 ? 21.400 -4.295 -29.814 1.00 97.12 315 SER A CA 1
ATOM 2501 C C . SER A 1 315 ? 22.467 -3.601 -30.669 1.00 97.12 315 SER A C 1
ATOM 2503 O O . SER A 1 315 ? 23.663 -3.870 -30.551 1.00 97.12 315 SER A O 1
ATOM 2505 N N . GLY A 1 316 ? 22.062 -2.599 -31.457 1.00 95.81 316 GLY A N 1
ATOM 2506 C CA . GLY A 1 316 ? 22.989 -1.694 -32.152 1.00 95.81 316 GLY A CA 1
ATOM 2507 C C . GLY A 1 316 ? 23.838 -0.830 -31.204 1.00 95.81 316 GLY A C 1
ATOM 2508 O O . GLY A 1 316 ? 24.918 -0.373 -31.581 1.00 95.81 316 GLY A O 1
ATOM 2509 N N . VAL A 1 317 ? 23.419 -0.678 -29.944 1.00 94.38 317 VAL A N 1
ATOM 2510 C CA . VAL A 1 317 ? 24.079 0.156 -28.931 1.00 94.38 317 VAL A CA 1
ATOM 2511 C C . VAL A 1 317 ? 25.154 -0.642 -28.178 1.00 94.38 317 VAL A C 1
ATOM 2513 O O . VAL A 1 317 ? 24.852 -1.608 -27.479 1.00 94.38 317 VAL A O 1
ATOM 2516 N N . ALA A 1 318 ? 26.420 -0.215 -28.267 1.00 93.56 318 ALA A N 1
ATOM 2517 C CA . ALA A 1 318 ? 27.565 -0.946 -27.704 1.00 93.56 318 ALA A CA 1
ATOM 2518 C C . ALA A 1 318 ? 27.454 -1.215 -26.192 1.00 93.56 318 ALA A C 1
ATOM 2520 O O . ALA A 1 318 ? 27.695 -2.337 -25.745 1.00 93.56 318 ALA A O 1
ATOM 2521 N N . ARG A 1 319 ? 27.016 -0.221 -25.409 1.00 91.06 319 ARG A N 1
ATOM 2522 C CA . ARG A 1 319 ? 26.809 -0.376 -23.958 1.00 91.06 319 ARG A CA 1
ATOM 2523 C C . ARG A 1 319 ? 25.714 -1.389 -23.604 1.00 91.06 319 ARG A C 1
ATOM 2525 O O . ARG A 1 319 ? 25.873 -2.121 -22.632 1.00 91.06 319 ARG A O 1
ATOM 2532 N N . ARG A 1 320 ? 24.649 -1.503 -24.410 1.00 95.44 320 ARG A N 1
ATOM 2533 C CA . ARG A 1 320 ? 23.598 -2.517 -24.210 1.00 95.44 320 ARG A CA 1
ATOM 2534 C C . ARG A 1 320 ? 24.111 -3.921 -24.535 1.00 95.44 320 ARG A C 1
ATOM 2536 O O . ARG A 1 320 ? 23.825 -4.842 -23.780 1.00 95.44 320 ARG A O 1
ATOM 2543 N N . ARG A 1 321 ? 24.951 -4.078 -25.569 1.00 96.94 321 ARG A N 1
ATOM 2544 C CA . ARG A 1 321 ? 25.635 -5.360 -25.840 1.00 96.94 321 ARG A CA 1
ATOM 2545 C C . ARG A 1 321 ? 26.539 -5.783 -24.686 1.00 96.94 321 ARG A C 1
ATOM 2547 O O . ARG A 1 321 ? 26.480 -6.929 -24.259 1.00 96.94 321 ARG A O 1
ATOM 2554 N N . SER A 1 322 ? 27.330 -4.849 -24.153 1.00 95.19 322 SER A N 1
ATOM 2555 C CA . SER A 1 322 ? 28.165 -5.085 -22.965 1.00 95.19 322 SER A CA 1
ATOM 2556 C C . SER A 1 322 ? 27.326 -5.537 -21.764 1.00 95.19 322 SER A C 1
ATOM 2558 O O . SER A 1 322 ? 27.664 -6.522 -21.110 1.00 95.19 322 SER A O 1
ATOM 2560 N N . LEU A 1 323 ? 26.181 -4.887 -21.523 1.00 96.00 323 LEU A N 1
ATOM 2561 C CA . LEU A 1 323 ? 25.233 -5.305 -20.491 1.00 96.00 323 LEU A CA 1
ATOM 2562 C C . LEU A 1 323 ? 24.695 -6.728 -20.735 1.00 96.00 323 LEU A C 1
ATOM 2564 O O . LEU A 1 323 ? 24.664 -7.518 -19.798 1.00 96.00 323 LEU A O 1
ATOM 2568 N N . GLY A 1 324 ? 24.355 -7.082 -21.978 1.00 97.50 324 GLY A N 1
ATOM 2569 C CA . GLY A 1 324 ? 23.926 -8.437 -22.345 1.00 97.50 324 GLY A CA 1
ATOM 2570 C C . GLY A 1 324 ? 24.979 -9.508 -22.038 1.00 97.50 324 GLY A C 1
ATOM 2571 O O . GLY A 1 324 ? 24.656 -10.549 -21.472 1.00 97.50 324 GLY A O 1
ATOM 2572 N N . PHE A 1 325 ? 26.257 -9.237 -22.324 1.00 97.44 325 PHE A N 1
ATOM 2573 C CA . PHE A 1 325 ? 27.347 -10.143 -21.940 1.00 97.44 325 PHE A CA 1
ATOM 2574 C C . PHE A 1 325 ? 27.501 -10.268 -20.420 1.00 97.44 325 PHE A C 1
ATOM 2576 O O . PHE A 1 325 ? 27.760 -11.365 -19.931 1.00 97.44 325 PHE A O 1
ATOM 2583 N N . LYS A 1 326 ? 27.305 -9.182 -19.659 1.00 95.88 326 LYS A N 1
ATOM 2584 C CA . LYS A 1 326 ? 27.314 -9.240 -18.188 1.00 95.88 326 LYS A CA 1
ATOM 2585 C C . LYS A 1 326 ? 26.153 -10.073 -17.643 1.00 95.88 326 LYS A C 1
ATOM 2587 O O . LYS A 1 326 ? 26.382 -10.902 -16.774 1.00 95.88 326 LYS A O 1
ATOM 2592 N N . MET A 1 327 ? 24.942 -9.908 -18.181 1.00 97.31 327 MET A N 1
ATOM 2593 C CA . MET A 1 327 ? 23.786 -10.747 -17.828 1.00 97.31 327 MET A CA 1
ATOM 2594 C C . MET A 1 327 ? 24.082 -12.231 -18.074 1.00 97.31 327 MET A C 1
ATOM 2596 O O . MET A 1 327 ? 23.801 -13.059 -17.213 1.00 97.31 327 MET A O 1
ATOM 2600 N N . LEU A 1 328 ? 24.679 -12.564 -19.227 1.00 96.88 328 LEU A N 1
ATOM 2601 C CA . LEU A 1 328 ? 25.081 -13.934 -19.554 1.00 96.88 328 LEU A CA 1
ATOM 2602 C C . LEU A 1 328 ? 26.139 -14.464 -18.581 1.00 96.88 328 LEU A C 1
ATOM 2604 O O . LEU A 1 328 ? 26.013 -15.589 -18.112 1.00 96.88 328 LEU A O 1
ATOM 2608 N N . SER A 1 329 ? 27.156 -13.658 -18.263 1.00 96.00 329 SER A N 1
ATOM 2609 C CA . SER A 1 329 ? 28.176 -14.016 -17.272 1.00 96.00 329 SER A CA 1
ATOM 2610 C C . SER A 1 329 ? 27.531 -14.359 -15.930 1.00 96.00 329 SER A C 1
ATOM 2612 O O . SER A 1 329 ? 27.747 -15.453 -15.425 1.00 96.00 329 SER A O 1
ATOM 2614 N N . THR A 1 330 ? 26.668 -13.481 -15.408 1.00 95.44 330 THR A N 1
ATOM 2615 C CA . THR A 1 330 ? 25.970 -13.695 -14.131 1.00 95.44 330 THR A CA 1
ATOM 2616 C C . THR A 1 330 ? 25.054 -14.921 -14.155 1.00 95.44 330 THR A C 1
ATOM 2618 O O . THR A 1 330 ? 24.949 -15.632 -13.160 1.00 95.44 330 THR A O 1
ATOM 2621 N N . ALA A 1 331 ? 24.427 -15.228 -15.293 1.00 94.94 331 ALA A N 1
ATOM 2622 C CA . ALA A 1 331 ? 23.610 -16.432 -15.441 1.00 94.94 331 ALA A CA 1
ATOM 2623 C C . ALA A 1 331 ? 24.419 -17.741 -15.397 1.00 94.94 331 ALA A C 1
ATOM 2625 O O . ALA A 1 331 ? 23.854 -18.795 -15.105 1.00 94.94 331 ALA A O 1
ATOM 2626 N N . LEU A 1 332 ? 25.722 -17.683 -15.688 1.00 94.50 332 LEU A N 1
ATOM 2627 C CA . LEU A 1 332 ? 26.638 -18.827 -15.687 1.00 94.50 332 LEU A CA 1
ATOM 2628 C C . LEU A 1 332 ? 27.472 -18.932 -14.398 1.00 94.50 332 LEU A C 1
ATOM 2630 O O . LEU A 1 332 ? 28.262 -19.867 -14.264 1.00 94.50 332 LEU A O 1
ATOM 2634 N N . GLU A 1 333 ? 27.319 -17.992 -13.463 1.00 92.31 333 GLU A N 1
ATOM 2635 C CA . GLU A 1 333 ? 28.025 -18.000 -12.181 1.00 92.31 333 GLU A CA 1
ATOM 2636 C C . GLU A 1 333 ? 27.486 -19.078 -11.226 1.00 92.31 333 GLU A C 1
ATOM 2638 O O . GLU A 1 333 ? 26.291 -19.385 -11.181 1.00 92.31 333 GLU A O 1
ATOM 2643 N N . ASP A 1 334 ? 28.394 -19.630 -10.421 1.00 85.88 334 ASP A N 1
ATOM 2644 C CA . ASP A 1 334 ? 28.136 -20.670 -9.420 1.00 85.88 334 ASP A CA 1
ATOM 2645 C C . ASP A 1 334 ? 27.944 -20.114 -7.996 1.00 85.88 334 ASP A C 1
ATOM 2647 O O . ASP A 1 334 ? 27.703 -20.870 -7.052 1.00 85.88 334 ASP A O 1
ATOM 2651 N N . ARG A 1 335 ? 28.046 -18.789 -7.827 1.00 84.19 335 ARG A N 1
ATOM 2652 C CA . ARG A 1 335 ? 27.831 -18.077 -6.563 1.00 84.19 335 ARG A CA 1
ATOM 2653 C C . ARG A 1 335 ? 26.669 -17.112 -6.717 1.00 84.19 335 ARG A C 1
ATOM 2655 O O . ARG A 1 335 ? 26.682 -16.274 -7.608 1.00 84.19 335 ARG A O 1
ATOM 2662 N N . TRP A 1 336 ? 25.709 -17.200 -5.802 1.00 83.44 336 TRP A N 1
ATOM 2663 C CA . TRP A 1 336 ? 24.526 -16.344 -5.804 1.00 83.44 336 TRP A CA 1
ATOM 2664 C C . TRP A 1 336 ? 24.415 -15.585 -4.493 1.00 83.44 336 TRP A C 1
ATOM 2666 O O . TRP A 1 336 ? 24.673 -16.128 -3.414 1.00 83.44 336 TRP A O 1
ATOM 2676 N N . THR A 1 337 ? 24.008 -14.329 -4.587 1.00 82.75 337 THR A N 1
ATOM 2677 C CA . THR A 1 337 ? 23.731 -13.480 -3.431 1.00 82.75 337 THR A CA 1
ATOM 2678 C C . THR A 1 337 ? 22.271 -13.080 -3.435 1.00 82.75 337 THR A C 1
ATOM 2680 O O . THR A 1 337 ? 21.731 -12.727 -4.480 1.00 82.75 337 THR A O 1
ATOM 2683 N N . GLY A 1 338 ? 21.646 -13.114 -2.254 1.00 78.81 338 GLY A N 1
ATOM 2684 C CA . GLY A 1 338 ? 20.268 -12.665 -2.074 1.00 78.81 338 GLY A CA 1
ATOM 2685 C C . GLY A 1 338 ? 20.066 -11.259 -2.631 1.00 78.81 338 GLY A C 1
ATOM 2686 O O . GLY A 1 338 ? 20.716 -10.322 -2.168 1.00 78.81 338 GLY A O 1
ATOM 2687 N N . PHE A 1 339 ? 19.177 -11.131 -3.615 1.00 76.25 339 PHE A N 1
ATOM 2688 C CA . PHE A 1 339 ? 18.827 -9.867 -4.250 1.00 76.25 339 PHE A CA 1
ATOM 2689 C C . PHE A 1 339 ? 17.311 -9.628 -4.200 1.00 76.25 339 PHE A C 1
ATOM 2691 O O . PHE A 1 339 ? 16.514 -10.559 -4.318 1.00 76.25 339 PHE A O 1
ATOM 2698 N N . GLY A 1 340 ? 16.913 -8.365 -4.031 1.00 67.12 340 GLY A N 1
ATOM 2699 C CA . GLY A 1 340 ? 15.516 -7.962 -3.840 1.00 67.12 340 GLY A CA 1
ATOM 2700 C C . GLY A 1 340 ? 15.090 -7.885 -2.368 1.00 67.12 340 GLY A C 1
ATOM 2701 O O . GLY A 1 340 ? 15.811 -8.307 -1.467 1.00 67.12 340 GLY A O 1
ATOM 2702 N N . MET A 1 341 ? 13.919 -7.291 -2.125 1.00 67.38 341 MET A N 1
ATOM 2703 C CA . MET A 1 341 ? 13.321 -7.177 -0.790 1.00 67.38 341 MET A CA 1
ATOM 2704 C C . MET A 1 341 ? 12.265 -8.256 -0.561 1.00 67.38 341 MET A C 1
ATOM 2706 O O . MET A 1 341 ? 11.439 -8.505 -1.443 1.00 67.38 341 MET A O 1
ATOM 2710 N N . ASN A 1 342 ? 12.256 -8.808 0.656 1.00 65.69 342 ASN A N 1
ATOM 2711 C CA . ASN A 1 342 ? 11.356 -9.889 1.068 1.00 65.69 342 ASN A CA 1
ATOM 2712 C C . ASN A 1 342 ? 9.877 -9.480 1.153 1.00 65.69 342 ASN A C 1
ATOM 2714 O O . ASN A 1 342 ? 9.020 -10.330 1.370 1.00 65.69 342 ASN A O 1
ATOM 2718 N N . GLU A 1 343 ? 9.568 -8.191 1.029 1.00 76.94 343 GLU A N 1
ATOM 2719 C CA . GLU A 1 343 ? 8.223 -7.651 1.205 1.00 76.94 343 GLU A CA 1
ATOM 2720 C C . GLU A 1 343 ? 7.983 -6.509 0.214 1.00 76.94 343 GLU A C 1
ATOM 2722 O O . GLU A 1 343 ? 8.900 -5.757 -0.131 1.00 76.94 343 GLU A O 1
ATOM 2727 N N . PHE A 1 344 ? 6.731 -6.353 -0.216 1.00 86.00 344 PHE A N 1
ATOM 2728 C CA . PHE A 1 344 ? 6.267 -5.168 -0.935 1.00 86.00 344 PHE A CA 1
ATOM 2729 C C . PHE A 1 344 ? 5.002 -4.644 -0.266 1.00 86.00 344 PHE A C 1
ATOM 2731 O O . PHE A 1 344 ? 3.881 -5.066 -0.557 1.00 86.00 344 PHE A O 1
ATOM 2738 N N . GLY A 1 345 ? 5.204 -3.764 0.715 1.00 85.00 345 GLY A N 1
ATOM 2739 C CA . GLY A 1 345 ? 4.159 -3.412 1.672 1.00 85.00 345 GLY A CA 1
ATOM 2740 C C . GLY A 1 345 ? 3.676 -4.640 2.435 1.00 85.00 345 GLY A C 1
ATOM 2741 O O . GLY A 1 345 ? 4.476 -5.428 2.918 1.00 85.00 345 GLY A O 1
ATOM 2742 N N . ALA A 1 346 ? 2.357 -4.810 2.516 1.00 82.19 346 ALA A N 1
ATOM 2743 C CA . ALA A 1 346 ? 1.743 -5.973 3.156 1.00 82.19 346 ALA A CA 1
ATOM 2744 C C . ALA A 1 346 ? 1.602 -7.200 2.227 1.00 82.19 346 ALA A C 1
ATOM 2746 O O . ALA A 1 346 ? 1.018 -8.196 2.651 1.00 82.19 346 ALA A O 1
ATOM 2747 N N . ARG A 1 347 ? 2.101 -7.143 0.980 1.00 84.19 347 ARG A N 1
ATOM 2748 C CA . ARG A 1 347 ? 2.091 -8.300 0.073 1.00 84.19 347 ARG A CA 1
ATOM 2749 C C . ARG A 1 347 ? 3.198 -9.278 0.478 1.00 84.19 347 ARG A C 1
ATOM 2751 O O . ARG A 1 347 ? 4.367 -8.872 0.480 1.00 84.19 347 ARG A O 1
ATOM 2758 N N . PRO A 1 348 ? 2.866 -10.542 0.793 1.00 78.56 348 PRO A N 1
ATOM 2759 C CA . PRO A 1 348 ? 3.882 -11.554 1.031 1.00 78.56 348 PRO A CA 1
ATOM 2760 C C . PRO A 1 348 ? 4.627 -11.851 -0.274 1.00 78.56 348 PRO A C 1
ATOM 2762 O O . PRO A 1 348 ? 4.022 -11.878 -1.345 1.00 78.56 348 PRO A O 1
ATOM 2765 N N . ARG A 1 349 ? 5.935 -12.088 -0.174 1.00 85.19 349 ARG A N 1
ATOM 2766 C CA . ARG A 1 349 ? 6.761 -12.616 -1.261 1.00 85.19 349 ARG A CA 1
ATOM 2767 C C . ARG A 1 349 ? 7.406 -13.911 -0.809 1.00 85.19 349 ARG A C 1
ATOM 2769 O O . ARG A 1 349 ? 7.839 -14.020 0.338 1.00 85.19 349 ARG A O 1
ATOM 2776 N N . ASP A 1 350 ? 7.459 -14.876 -1.709 1.00 78.31 350 ASP A N 1
ATOM 2777 C CA . ASP A 1 350 ? 8.210 -16.113 -1.541 1.00 78.31 350 ASP A CA 1
ATOM 2778 C C . ASP A 1 350 ? 9.508 -16.087 -2.376 1.00 78.31 350 ASP A C 1
ATOM 2780 O O . ASP A 1 350 ? 9.690 -15.244 -3.265 1.00 78.31 350 ASP A O 1
ATOM 2784 N N . TYR A 1 351 ? 10.444 -16.969 -2.021 1.00 59.56 351 TYR A N 1
ATOM 2785 C CA . TYR A 1 351 ? 11.733 -17.158 -2.693 1.00 59.56 351 TYR A CA 1
ATOM 2786 C C . TYR A 1 351 ? 11.981 -18.627 -2.988 1.00 59.56 351 TYR A C 1
ATOM 2788 O O . TYR A 1 351 ? 11.667 -19.457 -2.100 1.00 59.56 351 TYR A O 1
#

Secondary structure (DSSP, 8-state):
-HHHHHHHH-GGG-HHHHHHHHHHTTT-HHHHHHHHTTPPTT---TT--HHHHHHTTT--SSS---SHHHHHHHHHSSS-EE--SSSSS--HHHHHHTTSSS-HHHHHHHHHHHHHTT-EEEETTEEEE-SHHHHHHHHHHHHHHS-HHHHHHHHTSTT-HHHHHHHHHHHHT-TT-HHHHHHHHHHHSTTSTTS-TTS--HHHHHHHHHHTTTSHHHHHHHHHHHHSSTT--TT-TTS-HHHHHHHHHHHHHTTSTTTHHHHHHHHHHHHTTS-TT--SS-HHHHHHHTTSSSS-S----HHHHHHHHHHHHT-SSHHHHHHHHHHHHHHT-S-----S-SEETTEE---

Organism: Aeromonas media (NCBI:txid651)

Sequence (351 aa):
MAEQLLLRRFPNIGRSNARRIAEFADGNARVSLAIAERVEEGESLAQLSDVQLFDRLFEQRNNPDDGLREQAEILSLVYSFSVSTAEEGQNELEVLDSISGYSANQLFRATSKLSDRHIVQKRAHWRAVLPHAIANRLASSALDSIPIYQLRKTFEAPGRQRLLMSFAHRLGLLHDHSIAKEIVEAWLEPDGLLGRITVLDDRSARMLDYIAPVAPEALLDRIEAVLIASDFEGMMPGYSSRRTSIINLLQLLAYETNAFERCIRLLIHMADYEEENNDNNSVRNQITQFFQAYLSGTHASLSQRISIMNECLTSGVARRRSLGFKMLSTALEDRWTGFGMNEFGARPRDY

Foldseek 3Di:
DQLVVLCVVPVQCDSLNSVVLCVLCVNPNLSSQLLSVQADRVDDPNPPDSVRSLVSSQDDPDDPRLCLLVLLLLCLLFQKAFPDPPDQFDHVLCLSVQQDVDHSVSSVVSQVVCVVSSQWDDDPRMIGGDDPVSSLVSPLVSLVVGDLVSVCCRCVDPRNLVRVLRSLLSLLQNLVRPSSLVNLLQLCPCPHVCLPLQPDDPSSLSSCLSSCSNHVPSNLVSLLCQLPDPPNPLSAPPDDPSLVSSLLSLLQSLQEQVSVLSSLVSLVSSLVRDDPPCPDSRSLVLSLLCLAPPLSNHPHDPVSLVVLLVCQCPDPDPVSVVSSVSSVVNNPDPDHDHDHDQDRRNDGDDD